Protein AF-A0A1Q6QXZ2-F1 (afdb_monomer)

Secondary structure (DSSP, 8-state):
--HHHHHHHHHHHHHHHHHHHHHHSEEEE-HHHHSTTS---TGGGGG--SS---SEEEEETT---S--GGG-GGGGGGEEEEEEE--TT-----HHHHHHHHHTTPPPPHHHHHHHHHHHHHSEEEEESSSEEEEEEEES--HHHHHHHHHHHHHHHHHHHHHHHHTT--TTS----TT---GGGS-GGG-EEEEEEEEE--SS--HHHHHHHHHHHHT-----

pLDDT: mean 77.63, std 18.52, range [24.78, 97.12]

Foldseek 3Di:
DVPVLVVVVVCCCVVVQVVCCVPPVKHKDQVCVVVVPLFPDQLCLLQCFQAHRARIWIFHNPQDSPGCHLNPNVRLLRTLATEHEDALPDDDDDLVVLLVCLVVVHQDDNVNSRVNRRCLRSQWYFYYHSFWTKIKHFPPDDPVLNVVSSVSSSVLVVVVVVVCVVVVNPSSDDDPCSVPPCSNVHDCVNTDMDMDTQDGADPPGDPVNVVSSVVSVVPDDSHD

Sequence (224 aa):
IISNLLCVLEVFFIKGGLLFNEIYGLLIVSPIQDVNRRRKSERGQVFYGLSGIPDFVILDLDFDNNDNKDMKINNIDKIYGCIEIKEVNYTLLNVKDIIEKVKLGIELRDEEGQLLGEVLWYRKVLYTNGIRWMYYEWENIDKNDWDYIKKLVKTRINMEKEYRTKENIDSRKSVNLSNFNYYNKIKFENININEVELISLSNDIKDDQWNDFINKVHNIKWDK

Radius of gyration: 17.79 Å; Cα contacts (8 Å, |Δi|>4): 306; chains: 1; bounding box: 46×40×53 Å

Structure (mmCIF, N/CA/C/O backbone):
data_AF-A0A1Q6QXZ2-F1
#
_entry.id   AF-A0A1Q6QXZ2-F1
#
loop_
_atom_sit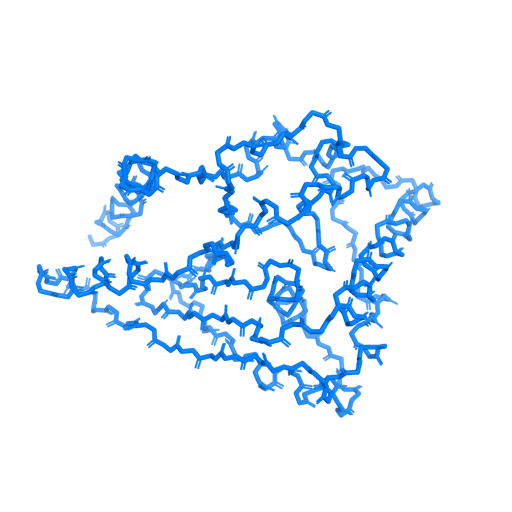e.group_PDB
_atom_site.id
_atom_site.type_symbol
_atom_site.la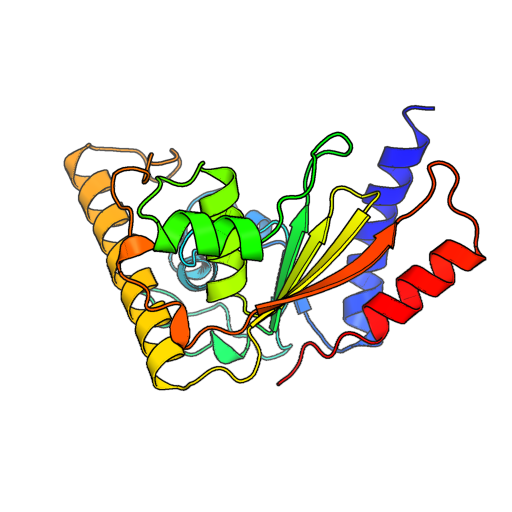bel_atom_id
_atom_site.label_alt_id
_atom_site.label_comp_id
_atom_site.label_asym_id
_atom_site.label_entity_id
_atom_site.label_seq_id
_atom_site.pdbx_PDB_ins_code
_atom_site.Cartn_x
_atom_site.Cartn_y
_atom_site.Cartn_z
_atom_site.occupancy
_atom_site.B_iso_or_equiv
_atom_site.auth_seq_id
_atom_site.auth_comp_id
_atom_site.auth_asym_id
_atom_site.auth_atom_id
_atom_site.pdbx_PDB_model_num
ATOM 1 N N . ILE A 1 1 ? 30.095 9.649 -11.440 1.00 33.84 1 ILE A N 1
ATOM 2 C CA . ILE A 1 1 ? 29.372 8.356 -11.322 1.00 33.84 1 ILE A CA 1
ATOM 3 C C . ILE A 1 1 ? 28.286 8.390 -10.230 1.00 33.84 1 ILE A C 1
ATOM 5 O O . ILE A 1 1 ? 27.219 7.866 -10.480 1.00 33.84 1 ILE A O 1
ATOM 9 N N . ILE A 1 2 ? 28.440 9.122 -9.113 1.00 25.56 2 ILE A N 1
ATOM 10 C CA . ILE A 1 2 ? 27.331 9.385 -8.151 1.00 25.56 2 ILE A CA 1
ATOM 11 C C . ILE A 1 2 ? 26.416 10.567 -8.579 1.00 25.56 2 ILE A C 1
ATOM 13 O O . ILE A 1 2 ? 25.282 10.687 -8.136 1.00 25.56 2 ILE A O 1
ATOM 17 N N . SER A 1 3 ? 26.867 11.404 -9.520 1.00 24.78 3 SER A N 1
ATOM 18 C CA . SER A 1 3 ? 26.160 12.621 -9.966 1.00 24.78 3 SER A CA 1
ATOM 19 C C . SER A 1 3 ? 25.054 12.411 -11.016 1.00 24.78 3 SER A C 1
ATOM 21 O O . SER A 1 3 ? 24.242 13.312 -11.195 1.00 24.78 3 SER A O 1
ATOM 23 N N . ASN A 1 4 ? 24.997 11.268 -11.713 1.00 27.67 4 ASN A N 1
ATOM 24 C CA . ASN A 1 4 ? 24.008 11.065 -12.787 1.00 27.67 4 ASN A CA 1
ATOM 25 C C . ASN A 1 4 ? 22.723 10.380 -12.293 1.00 27.67 4 ASN A C 1
ATOM 27 O O . ASN A 1 4 ? 21.657 10.663 -12.825 1.00 27.67 4 ASN A O 1
ATOM 31 N N . LEU A 1 5 ? 22.786 9.560 -11.236 1.00 27.44 5 LEU A N 1
ATOM 32 C CA . LEU A 1 5 ? 21.602 8.892 -10.675 1.00 27.44 5 LEU A CA 1
ATOM 33 C C . LEU A 1 5 ? 20.710 9.859 -9.870 1.00 27.44 5 LEU A C 1
ATOM 35 O O . LEU A 1 5 ? 19.487 9.769 -9.936 1.00 27.44 5 LEU A O 1
ATOM 39 N N . LEU A 1 6 ? 21.315 10.841 -9.183 1.00 29.06 6 LEU A N 1
ATOM 40 C CA . LEU A 1 6 ? 20.582 11.945 -8.544 1.00 29.06 6 LEU A CA 1
ATOM 41 C C . LEU A 1 6 ? 19.872 12.836 -9.575 1.00 29.06 6 LEU A C 1
ATOM 43 O O . LEU A 1 6 ? 18.744 13.255 -9.344 1.00 29.06 6 LEU A O 1
ATOM 47 N N . CYS A 1 7 ? 20.492 13.052 -10.740 1.00 31.30 7 CYS A N 1
ATOM 48 C CA . CYS A 1 7 ? 19.904 13.835 -11.825 1.00 31.30 7 CYS A CA 1
ATOM 49 C C . CYS A 1 7 ? 18.717 13.102 -12.480 1.00 31.30 7 CYS A C 1
ATOM 51 O O . CYS A 1 7 ? 17.721 13.730 -12.816 1.00 31.30 7 CYS A O 1
ATOM 53 N N . VAL A 1 8 ? 18.762 11.767 -12.595 1.00 36.00 8 VAL A N 1
ATOM 54 C CA . VAL A 1 8 ? 17.635 10.975 -13.123 1.00 36.00 8 VAL A CA 1
ATOM 55 C C . VAL A 1 8 ? 16.431 11.009 -12.175 1.00 36.00 8 VAL A C 1
ATOM 57 O O . VAL A 1 8 ? 15.313 11.150 -12.656 1.00 36.00 8 VAL A O 1
ATOM 60 N N . LEU A 1 9 ? 16.629 10.983 -10.851 1.00 39.59 9 LEU A N 1
ATOM 61 C CA . LEU A 1 9 ? 15.535 11.091 -9.872 1.00 39.59 9 LEU A CA 1
ATOM 62 C C . LEU A 1 9 ? 14.983 12.523 -9.737 1.00 39.59 9 LEU A C 1
ATOM 64 O O . LEU A 1 9 ? 13.767 12.694 -9.724 1.00 39.59 9 LEU A O 1
ATOM 68 N N . GLU A 1 10 ? 15.822 13.565 -9.723 1.00 37.81 10 GLU A N 1
ATOM 69 C CA . GLU A 1 10 ? 15.343 14.961 -9.742 1.00 37.81 10 GLU A CA 1
ATOM 70 C C . GLU A 1 10 ? 14.607 15.300 -11.048 1.00 37.81 10 GLU A C 1
ATOM 72 O O . GLU A 1 10 ? 13.583 15.986 -11.023 1.00 37.81 10 GLU A O 1
ATOM 77 N N . VAL A 1 11 ? 15.055 14.765 -12.190 1.00 40.84 11 VAL A N 1
ATOM 78 C CA . VAL A 1 11 ? 14.359 14.916 -13.476 1.00 40.84 11 VAL A CA 1
ATOM 79 C C . VAL A 1 11 ? 13.100 14.051 -13.530 1.00 40.84 11 VAL A C 1
ATOM 81 O O . VAL A 1 11 ? 12.099 14.525 -14.051 1.00 40.84 11 VAL A O 1
ATOM 84 N N . PHE A 1 12 ? 13.070 12.853 -12.939 1.00 45.12 12 PHE A N 1
ATOM 85 C CA . PHE A 1 12 ? 11.832 12.079 -12.783 1.00 45.12 12 PHE A CA 1
ATOM 86 C C . PHE A 1 12 ? 10.810 12.768 -11.885 1.00 45.12 12 PHE A C 1
ATOM 88 O O . PHE A 1 12 ? 9.623 12.585 -12.104 1.00 45.12 12 PHE A O 1
ATOM 95 N N . PHE A 1 13 ? 11.221 13.582 -10.916 1.00 46.41 13 PHE A N 1
ATOM 96 C CA . PHE A 1 13 ? 10.276 14.294 -10.055 1.00 46.41 13 PHE A CA 1
ATOM 97 C C . PHE A 1 13 ? 9.816 15.628 -10.628 1.00 46.41 13 PHE A C 1
ATOM 99 O O . PHE A 1 13 ? 8.626 15.936 -10.562 1.00 46.41 13 PHE A O 1
ATOM 106 N N . ILE A 1 14 ? 10.713 16.382 -11.264 1.00 40.62 14 ILE A N 1
ATOM 107 C CA . ILE A 1 14 ? 10.351 17.634 -11.935 1.00 40.62 14 ILE A CA 1
ATOM 108 C C . ILE A 1 14 ? 9.595 17.337 -13.235 1.00 40.62 14 ILE A C 1
ATOM 110 O O . ILE A 1 14 ? 8.558 17.943 -13.478 1.00 40.62 14 ILE A O 1
ATOM 114 N N . LYS A 1 15 ? 10.044 16.370 -14.050 1.00 35.00 15 LYS A N 1
ATOM 115 C CA . LYS A 1 15 ? 9.318 15.961 -15.260 1.00 35.00 15 LYS A CA 1
ATOM 116 C C . LYS A 1 15 ? 8.239 14.926 -15.007 1.00 35.00 15 LYS A C 1
ATOM 118 O O . LYS A 1 15 ? 7.263 15.003 -15.714 1.00 35.00 15 LYS A O 1
ATOM 123 N N . GLY A 1 16 ? 8.330 14.000 -14.056 1.00 40.22 16 GLY A N 1
ATOM 124 C CA . GLY A 1 16 ? 7.251 13.030 -13.787 1.00 40.22 16 GLY A CA 1
ATOM 125 C C . GLY A 1 16 ? 6.054 13.661 -13.081 1.00 40.22 16 GLY A C 1
ATOM 126 O O . GLY A 1 16 ? 4.924 13.391 -13.466 1.00 40.22 16 GLY A O 1
ATOM 127 N N . GLY A 1 17 ? 6.269 14.596 -12.149 1.00 38.69 17 GLY A N 1
ATOM 128 C CA . GLY A 1 17 ? 5.175 15.410 -11.606 1.00 38.69 17 GLY A CA 1
ATOM 129 C C . GLY A 1 17 ? 4.460 16.246 -12.680 1.00 38.69 17 GLY A C 1
ATOM 130 O O . GLY A 1 17 ? 3.250 16.430 -12.605 1.00 38.69 17 GLY A O 1
ATOM 131 N N . LEU A 1 18 ? 5.179 16.709 -13.711 1.00 36.91 18 LEU A N 1
ATOM 132 C CA . LEU A 1 18 ? 4.603 17.406 -14.872 1.00 36.91 18 LEU A CA 1
ATOM 133 C C . LEU A 1 18 ? 4.000 16.439 -15.917 1.00 36.91 18 LEU A C 1
ATOM 135 O O . LEU A 1 18 ? 2.878 16.660 -16.353 1.00 36.91 18 LEU A O 1
ATOM 139 N N . LEU A 1 19 ? 4.673 15.331 -16.252 1.00 39.28 19 LEU A N 1
ATOM 140 C CA . LEU A 1 19 ? 4.236 14.325 -17.233 1.00 39.28 19 LEU A CA 1
ATOM 141 C C . LEU A 1 19 ? 2.941 13.641 -16.791 1.00 39.28 19 LEU A C 1
ATOM 143 O O . LEU A 1 19 ? 2.057 13.430 -17.610 1.00 39.28 19 LEU A O 1
ATOM 147 N N . PHE A 1 20 ? 2.804 13.278 -15.515 1.00 41.06 20 PHE A N 1
ATOM 148 C CA . PHE A 1 20 ? 1.597 12.586 -15.057 1.00 41.06 20 PHE A CA 1
ATOM 149 C C . PHE A 1 20 ? 0.377 13.510 -14.980 1.00 41.06 20 PHE A C 1
ATOM 151 O O . PHE A 1 20 ? -0.714 13.095 -15.374 1.00 41.06 20 PHE A O 1
ATOM 158 N N . ASN A 1 21 ? 0.565 14.765 -14.549 1.00 42.22 21 ASN A N 1
ATOM 159 C CA . ASN A 1 21 ? -0.497 15.775 -14.562 1.00 42.22 21 ASN A CA 1
ATOM 160 C C . ASN A 1 21 ? -0.952 16.095 -16.000 1.00 42.22 21 ASN A C 1
ATOM 162 O O . ASN A 1 21 ? -2.148 16.250 -16.238 1.00 42.22 21 ASN A O 1
ATOM 166 N N . GLU A 1 22 ? -0.024 16.169 -16.963 1.00 39.19 22 GLU A N 1
ATOM 167 C CA . GLU A 1 22 ? -0.333 16.502 -18.363 1.00 39.19 22 GLU A CA 1
ATOM 168 C C . GLU A 1 22 ? -0.927 15.336 -19.169 1.00 39.19 22 GLU A C 1
ATOM 170 O O . GLU A 1 22 ? -1.688 15.584 -20.103 1.00 39.19 22 GLU A O 1
ATOM 175 N N . ILE A 1 23 ? -0.613 14.078 -18.832 1.00 41.22 23 ILE A N 1
ATOM 176 C CA . ILE A 1 23 ? -0.986 12.929 -19.679 1.00 41.22 23 ILE A CA 1
ATOM 177 C C . ILE A 1 23 ? -2.233 12.182 -19.178 1.00 41.22 23 ILE A C 1
ATOM 179 O O . ILE A 1 23 ? -2.946 11.596 -19.991 1.00 41.22 23 ILE A O 1
ATOM 183 N N . TYR A 1 24 ? -2.552 12.233 -17.881 1.00 46.06 24 TYR A N 1
ATOM 184 C CA . TYR A 1 24 ? -3.651 11.426 -17.327 1.00 46.06 24 TYR A CA 1
ATOM 185 C C . TYR A 1 24 ? -4.807 12.206 -16.722 1.00 46.06 24 TYR A C 1
ATOM 187 O O . TYR A 1 24 ? -5.819 11.594 -16.391 1.00 46.06 24 TYR A O 1
ATOM 195 N N . GLY A 1 25 ? -4.679 13.524 -16.543 1.00 52.38 25 GLY A N 1
ATOM 196 C CA . GLY A 1 25 ? -5.633 14.242 -15.703 1.00 52.38 25 GLY A CA 1
ATOM 197 C C . GLY A 1 25 ? -5.727 13.581 -14.323 1.00 52.38 25 GLY A C 1
ATOM 198 O O . GLY A 1 25 ? -6.816 13.311 -13.839 1.00 52.38 25 GLY A O 1
ATOM 199 N N . LEU A 1 26 ? -4.577 13.240 -13.737 1.00 53.94 26 LEU A N 1
ATOM 200 C CA . LEU A 1 26 ? -4.442 12.688 -12.392 1.00 53.94 26 LEU A CA 1
ATOM 201 C C . LEU A 1 26 ? -3.537 13.610 -11.597 1.00 53.94 26 LEU A C 1
ATOM 203 O O . LEU A 1 26 ? -2.516 14.058 -12.115 1.00 53.94 26 LEU A O 1
ATOM 207 N N . LEU A 1 27 ? -3.882 13.849 -10.335 1.00 60.53 27 LEU A N 1
ATOM 208 C CA . LEU A 1 27 ? -3.072 14.671 -9.451 1.00 60.53 27 LEU A CA 1
ATOM 209 C C . LEU A 1 27 ? -2.127 13.774 -8.645 1.00 60.53 27 LEU A C 1
ATOM 211 O O . LEU A 1 27 ? -2.562 13.013 -7.781 1.00 60.53 27 LEU A O 1
ATOM 215 N N . ILE A 1 28 ? -0.821 13.877 -8.901 1.00 61.41 28 ILE A N 1
ATOM 216 C CA . ILE A 1 28 ? 0.201 13.225 -8.070 1.00 61.41 28 ILE A CA 1
ATOM 217 C C . ILE A 1 28 ? 0.714 14.221 -7.042 1.00 61.41 28 ILE A C 1
ATOM 219 O O . ILE A 1 28 ? 1.269 15.266 -7.386 1.00 61.41 28 ILE A O 1
ATOM 223 N N . VAL A 1 29 ? 0.557 13.879 -5.766 1.00 60.44 29 VAL A N 1
ATOM 224 C CA . VAL A 1 29 ? 0.960 14.738 -4.650 1.00 60.44 29 VAL A CA 1
ATOM 225 C C . VAL A 1 29 ? 1.939 13.981 -3.776 1.00 60.44 29 VAL A C 1
ATOM 227 O O . VAL A 1 29 ? 1.699 12.824 -3.435 1.00 60.44 29 VAL A O 1
ATOM 230 N N . SER A 1 30 ? 3.020 14.645 -3.361 1.00 67.69 30 SER A N 1
ATOM 231 C CA . SER A 1 30 ? 3.782 14.181 -2.202 1.00 67.69 30 SER A CA 1
ATOM 232 C C . SER A 1 30 ? 2.998 14.557 -0.946 1.00 67.69 30 SER A C 1
ATOM 234 O O . SER A 1 30 ? 2.948 15.745 -0.594 1.00 67.69 30 SER A O 1
ATOM 236 N N . PRO A 1 31 ? 2.380 13.601 -0.230 1.00 55.94 31 PRO A N 1
ATOM 237 C CA . PRO A 1 31 ? 1.561 13.948 0.920 1.00 55.94 31 PRO A CA 1
ATOM 238 C C . PRO A 1 31 ? 2.436 14.521 2.035 1.00 55.94 31 PRO A C 1
ATOM 240 O O . PRO A 1 31 ? 1.964 15.318 2.833 1.00 55.94 31 PRO A O 1
ATOM 243 N N . ILE A 1 32 ? 3.733 14.202 2.059 1.00 54.16 32 ILE A N 1
ATOM 244 C CA . ILE A 1 32 ? 4.713 14.775 2.988 1.00 54.16 32 ILE A CA 1
ATOM 245 C C . ILE A 1 32 ? 4.813 16.306 2.838 1.00 54.16 32 ILE A C 1
ATOM 247 O O . ILE A 1 32 ? 5.035 16.992 3.838 1.00 54.16 32 ILE A O 1
ATOM 251 N N . GLN A 1 33 ? 4.622 16.853 1.631 1.00 45.06 33 GLN A N 1
ATOM 252 C CA . GLN A 1 33 ? 4.653 18.300 1.381 1.00 45.06 33 GLN A CA 1
ATOM 253 C C . GLN A 1 33 ? 3.325 18.995 1.730 1.00 45.06 33 GLN A C 1
ATOM 255 O O . GLN A 1 33 ? 3.348 20.099 2.270 1.00 45.06 33 GLN A O 1
ATOM 260 N N . ASP A 1 34 ? 2.174 18.348 1.515 1.00 44.97 34 ASP A N 1
ATOM 261 C CA . ASP A 1 34 ? 0.861 18.872 1.948 1.00 44.97 34 ASP A CA 1
ATOM 262 C C . ASP A 1 34 ? 0.675 18.759 3.482 1.00 44.97 34 ASP A C 1
ATOM 264 O O . ASP A 1 34 ? 0.071 19.591 4.166 1.00 44.97 34 ASP A O 1
ATOM 268 N N . VAL A 1 35 ? 1.356 17.785 4.087 1.00 45.25 35 VAL A N 1
ATOM 269 C CA . VAL A 1 35 ? 1.666 17.701 5.518 1.00 45.25 35 VAL A CA 1
ATOM 270 C C . VAL A 1 35 ? 2.787 18.714 5.814 1.00 45.25 35 VAL A C 1
ATOM 272 O O . VAL A 1 35 ? 3.879 18.365 6.254 1.00 45.25 35 VAL A O 1
ATOM 275 N N . ASN A 1 36 ? 2.485 19.996 5.580 1.00 35.34 36 ASN A N 1
ATOM 276 C CA . ASN A 1 36 ? 3.360 21.162 5.364 1.00 35.34 36 ASN A CA 1
ATOM 277 C C . ASN A 1 36 ? 4.433 21.474 6.439 1.00 35.34 36 ASN A C 1
ATOM 279 O O . ASN A 1 36 ? 5.059 22.529 6.414 1.00 35.34 36 ASN A O 1
ATOM 283 N N . ARG A 1 37 ? 4.656 20.595 7.427 1.00 39.09 37 ARG A N 1
ATOM 284 C CA . ARG A 1 37 ? 5.713 20.656 8.457 1.00 39.09 37 ARG A CA 1
ATOM 285 C C . ARG A 1 37 ? 6.174 19.277 8.978 1.00 39.09 37 ARG A C 1
ATOM 287 O O . ARG A 1 37 ? 6.642 19.212 10.116 1.00 39.09 37 ARG A O 1
ATOM 294 N N . ARG A 1 38 ? 5.981 18.170 8.239 1.00 45.88 38 ARG A N 1
ATOM 295 C CA . ARG A 1 38 ? 6.088 16.783 8.775 1.00 45.88 38 ARG A CA 1
ATOM 296 C C . ARG A 1 38 ? 5.213 16.561 10.024 1.00 45.88 38 ARG A C 1
ATOM 298 O O . ARG A 1 38 ? 5.548 15.790 10.919 1.00 45.88 38 ARG A O 1
ATOM 305 N N . ARG A 1 39 ? 4.108 17.306 10.135 1.00 53.88 39 ARG A N 1
ATOM 306 C CA . ARG A 1 39 ? 3.154 17.228 11.248 1.00 53.88 39 ARG A CA 1
ATOM 307 C C . ARG A 1 39 ? 1.909 16.520 10.767 1.00 53.88 39 ARG A C 1
ATOM 309 O O . ARG A 1 39 ? 1.210 17.098 9.944 1.00 53.88 39 ARG A O 1
ATOM 316 N N . LYS A 1 40 ? 1.599 15.349 11.328 1.00 65.69 40 LYS A N 1
ATOM 317 C CA . LYS A 1 40 ? 0.288 14.711 11.165 1.00 65.69 40 LYS A CA 1
ATOM 318 C C . LYS A 1 40 ? -0.819 15.760 11.369 1.00 65.69 40 LYS A C 1
ATOM 320 O O . LYS A 1 40 ? -0.996 16.269 12.473 1.00 65.69 40 LYS A O 1
ATOM 325 N N . SER A 1 41 ? -1.483 16.147 10.280 1.00 70.25 41 SER A N 1
ATOM 326 C CA . SER A 1 41 ? -2.553 17.144 10.253 1.00 70.25 41 SER A CA 1
ATOM 327 C C . SER A 1 41 ? -3.915 16.473 10.116 1.00 70.25 41 SER A C 1
ATOM 329 O O . SER A 1 41 ? -4.028 15.372 9.577 1.00 70.25 41 SER A O 1
ATOM 331 N N . GLU A 1 42 ? -4.969 17.155 10.558 1.00 76.12 42 GLU A N 1
ATOM 332 C CA . GLU A 1 42 ? -6.348 16.691 10.373 1.00 76.12 42 GLU A CA 1
ATOM 333 C C . GLU A 1 42 ? -6.678 16.441 8.893 1.00 76.12 42 GLU A C 1
ATOM 335 O O . GLU A 1 42 ? -7.309 15.439 8.578 1.00 76.12 42 GLU A O 1
ATOM 340 N N . ARG A 1 43 ? -6.145 17.273 7.987 1.00 76.06 43 ARG A N 1
ATOM 341 C CA . ARG A 1 43 ? -6.258 17.101 6.529 1.00 76.06 43 ARG A CA 1
ATOM 342 C C . ARG A 1 43 ? -5.539 15.858 5.999 1.00 76.06 43 ARG A C 1
ATOM 344 O O . ARG A 1 43 ? -6.040 15.199 5.103 1.00 76.06 43 ARG A O 1
ATOM 351 N N . GLY A 1 44 ? -4.400 15.486 6.579 1.00 78.81 44 GLY A N 1
ATOM 352 C CA . GLY A 1 44 ? -3.623 14.334 6.119 1.00 78.81 44 GLY A CA 1
ATOM 353 C C . GLY A 1 44 ? -4.143 12.970 6.584 1.00 78.81 44 GLY A C 1
ATOM 354 O O . GLY A 1 44 ? -3.595 11.960 6.158 1.00 78.81 44 GLY A O 1
ATOM 355 N N . GLN A 1 45 ? -5.158 12.904 7.461 1.00 82.12 45 GLN A N 1
ATOM 356 C CA . GLN A 1 45 ? -5.584 11.644 8.101 1.00 82.12 45 GLN A CA 1
ATOM 357 C C . GLN A 1 45 ? -6.002 10.555 7.105 1.00 82.12 45 GLN A C 1
ATOM 359 O O . GLN A 1 45 ? -5.794 9.374 7.378 1.00 82.12 45 GLN A O 1
ATOM 364 N N . VAL A 1 46 ? -6.536 10.939 5.944 1.00 86.31 46 VAL A N 1
ATOM 365 C CA . VAL A 1 46 ? -6.910 10.012 4.865 1.00 86.31 46 VAL A CA 1
ATOM 366 C C . VAL A 1 46 ? -5.705 9.273 4.263 1.00 86.31 46 VAL A C 1
ATOM 36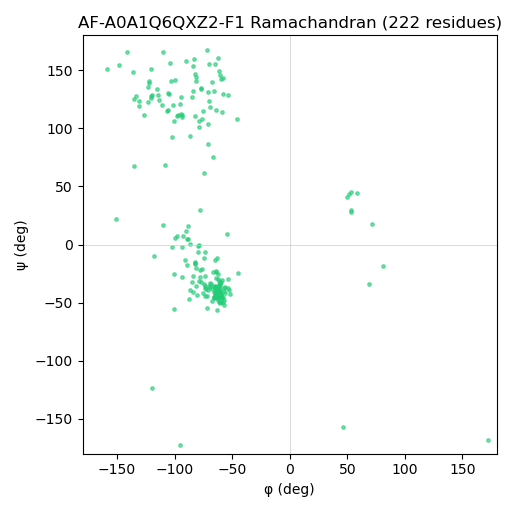8 O O . VAL A 1 46 ? -5.861 8.165 3.764 1.00 86.31 46 VAL A O 1
ATOM 371 N N . PHE A 1 47 ? -4.491 9.820 4.380 1.00 86.88 47 PHE A N 1
ATOM 372 C CA . PHE A 1 47 ? -3.257 9.217 3.859 1.00 86.88 47 PHE A CA 1
ATOM 373 C C . 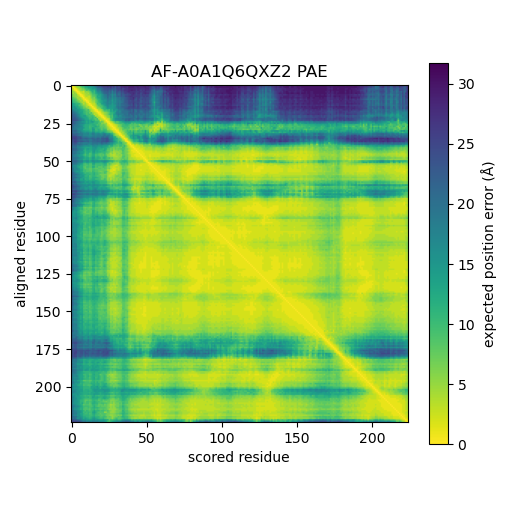PHE A 1 47 ? -2.514 8.354 4.882 1.00 86.88 47 PHE A C 1
ATOM 375 O O . PHE A 1 47 ? -1.466 7.791 4.582 1.00 86.88 47 PHE A O 1
ATOM 382 N N . TYR A 1 48 ? -2.997 8.261 6.122 1.00 84.88 48 TYR A N 1
ATOM 383 C CA . TYR A 1 48 ? -2.244 7.549 7.155 1.00 84.88 48 TYR A CA 1
ATOM 384 C C . TYR A 1 48 ? -2.359 6.030 7.049 1.00 84.88 48 TYR A C 1
ATOM 386 O O . TYR A 1 48 ? -1.544 5.345 7.654 1.00 84.88 48 TYR A O 1
ATOM 394 N N . GLY A 1 49 ? -3.403 5.519 6.388 1.00 87.12 49 GLY A N 1
ATOM 395 C CA . GLY A 1 49 ? -3.631 4.093 6.167 1.00 87.12 49 GLY A CA 1
ATOM 396 C C . GLY A 1 49 ? -3.448 3.187 7.388 1.00 87.12 49 GLY A C 1
ATOM 397 O O . GLY A 1 49 ? -3.567 3.604 8.553 1.00 87.12 49 GLY A O 1
ATOM 398 N N . LEU A 1 50 ? -3.174 1.911 7.107 1.00 86.88 50 LEU A N 1
ATOM 399 C CA . LEU A 1 50 ? -2.787 0.941 8.131 1.00 86.88 50 LEU A CA 1
ATOM 400 C C . LEU A 1 50 ? -1.338 1.133 8.577 1.00 86.88 50 LEU A C 1
ATOM 402 O O . LEU A 1 50 ? -1.021 0.755 9.692 1.00 86.88 50 LEU A O 1
ATOM 406 N N . SER A 1 51 ? -0.494 1.777 7.780 1.00 78.62 51 SER A N 1
ATOM 407 C CA . SER A 1 51 ? 0.920 1.965 8.081 1.00 78.62 51 SER A CA 1
ATOM 408 C C . SER A 1 51 ? 1.305 3.452 8.167 1.00 78.62 51 SER A C 1
ATOM 410 O O . SER A 1 51 ? 0.789 4.194 9.015 1.00 78.62 51 SER A O 1
ATOM 412 N N . GLY A 1 52 ? 2.281 3.858 7.356 1.00 73.94 52 GLY A N 1
ATOM 413 C CA . GLY A 1 52 ? 2.782 5.215 7.214 1.00 73.94 52 GLY A CA 1
ATOM 414 C C . GLY A 1 52 ? 2.122 5.953 6.053 1.00 73.94 52 GLY A C 1
ATOM 415 O O . GLY A 1 52 ? 1.156 5.492 5.452 1.00 73.94 52 GLY A O 1
ATOM 416 N N . ILE A 1 53 ? 2.650 7.140 5.774 1.00 82.12 53 ILE A N 1
ATOM 417 C CA . ILE A 1 53 ? 2.290 7.930 4.598 1.00 82.12 53 ILE A CA 1
ATOM 418 C C . ILE A 1 53 ? 3.322 7.580 3.517 1.00 82.12 53 ILE A C 1
ATOM 420 O O . ILE A 1 53 ? 4.507 7.709 3.831 1.00 82.12 53 ILE A O 1
ATOM 424 N N . PRO A 1 54 ? 2.907 7.170 2.306 1.00 86.38 54 PRO A N 1
ATOM 425 C CA . PRO A 1 54 ? 3.834 6.832 1.231 1.00 86.38 54 PRO A CA 1
ATOM 426 C C . PRO A 1 54 ? 4.505 8.092 0.673 1.00 86.38 54 PRO A C 1
ATOM 428 O O . PRO A 1 54 ? 4.046 9.217 0.922 1.00 86.38 54 PRO A O 1
ATOM 431 N N . ASP A 1 55 ? 5.553 7.916 -0.130 1.00 83.25 55 ASP A N 1
ATOM 432 C CA . ASP A 1 55 ? 6.259 9.040 -0.759 1.00 83.25 55 ASP A CA 1
ATOM 433 C C . ASP A 1 55 ? 5.344 9.890 -1.659 1.00 83.25 55 ASP A C 1
ATOM 435 O O . ASP A 1 55 ? 5.356 11.129 -1.577 1.00 83.25 55 ASP A O 1
ATOM 439 N N . PHE A 1 56 ? 4.518 9.226 -2.480 1.00 84.81 56 PHE A N 1
ATOM 440 C CA . PHE A 1 56 ? 3.542 9.861 -3.373 1.00 84.81 56 PHE A CA 1
ATOM 441 C C . PHE A 1 56 ? 2.196 9.156 -3.347 1.00 84.81 56 PHE A C 1
ATOM 443 O O . PHE A 1 56 ? 2.113 7.937 -3.221 1.00 84.81 56 PHE A O 1
ATOM 450 N N . VAL A 1 57 ? 1.132 9.930 -3.543 1.00 85.56 57 VAL A N 1
ATOM 451 C CA . VAL A 1 57 ? -0.232 9.425 -3.711 1.00 85.56 57 VAL A CA 1
ATOM 452 C C . VAL A 1 57 ? -0.780 9.906 -5.049 1.00 85.56 57 VAL A C 1
ATOM 454 O O . VAL A 1 57 ? -0.540 11.045 -5.453 1.00 85.56 57 VAL A O 1
ATOM 457 N N . ILE A 1 58 ? -1.508 9.021 -5.725 1.00 85.62 58 ILE A N 1
ATOM 458 C CA . ILE A 1 58 ? -2.164 9.274 -7.006 1.00 85.62 58 ILE A CA 1
ATOM 459 C C . ILE A 1 58 ? -3.640 9.518 -6.723 1.00 85.62 58 ILE A C 1
ATOM 461 O O . ILE A 1 58 ? -4.324 8.666 -6.148 1.00 85.62 58 ILE A O 1
ATOM 465 N N . LEU A 1 59 ? -4.112 10.700 -7.096 1.00 83.69 59 LEU A N 1
ATOM 466 C CA . LEU A 1 59 ? -5.436 11.203 -6.770 1.00 83.69 59 LEU A CA 1
ATOM 467 C C . LEU A 1 59 ? -6.233 11.492 -8.034 1.00 83.69 59 LEU A C 1
ATOM 469 O O . LEU A 1 59 ? -5.689 11.891 -9.066 1.00 83.69 59 LEU A O 1
ATOM 473 N N . ASP A 1 60 ? -7.542 11.361 -7.897 1.00 83.25 60 ASP A N 1
ATOM 474 C CA . ASP A 1 60 ? -8.490 11.996 -8.796 1.00 83.25 60 ASP A CA 1
ATOM 475 C C . ASP A 1 60 ? -8.337 13.529 -8.760 1.00 83.25 60 ASP A C 1
ATOM 477 O O . ASP A 1 60 ? -8.041 14.102 -7.707 1.00 83.25 60 ASP A O 1
ATOM 481 N N . LEU A 1 61 ? -8.551 14.207 -9.891 1.00 79.56 61 LEU A N 1
ATOM 482 C CA . LEU A 1 61 ? -8.455 15.674 -9.969 1.00 79.56 61 LEU A CA 1
ATOM 483 C C . LEU A 1 61 ? -9.454 16.386 -9.061 1.00 79.56 61 LEU A C 1
ATOM 485 O O . LEU A 1 61 ? -9.148 17.458 -8.541 1.00 79.56 61 LEU A O 1
ATOM 489 N N . ASP A 1 62 ? -10.618 15.781 -8.831 1.00 81.88 62 ASP A N 1
ATOM 490 C CA . ASP A 1 62 ? -11.653 16.324 -7.961 1.00 81.88 62 ASP A CA 1
ATOM 491 C C . ASP A 1 62 ? -11.453 15.889 -6.499 1.00 81.88 62 ASP A C 1
ATOM 493 O O . ASP A 1 62 ? -12.395 15.937 -5.694 1.00 81.88 62 ASP A O 1
ATOM 497 N N . PHE A 1 63 ? -10.269 15.388 -6.127 1.00 81.81 63 PHE A N 1
ATOM 498 C CA . PHE A 1 63 ? -9.959 15.054 -4.743 1.00 81.81 63 PHE A CA 1
ATOM 499 C C . PHE A 1 63 ? -9.980 16.311 -3.863 1.00 81.81 63 PHE A C 1
ATOM 501 O O . PHE A 1 63 ? -9.145 17.206 -3.984 1.00 81.81 63 PHE A O 1
ATOM 508 N N . ASP A 1 64 ? -10.918 16.352 -2.917 1.00 81.06 64 ASP A N 1
ATOM 509 C CA . ASP A 1 64 ? -11.025 17.444 -1.954 1.00 81.06 64 ASP A CA 1
ATOM 510 C C . ASP A 1 64 ? -10.266 17.109 -0.659 1.00 81.06 64 ASP A C 1
ATOM 512 O O . ASP A 1 64 ? -10.668 16.237 0.117 1.00 81.06 64 ASP A O 1
ATOM 516 N N . ASN A 1 65 ? -9.169 17.825 -0.400 1.00 76.88 65 ASN A N 1
ATOM 517 C CA . ASN A 1 65 ? -8.358 17.652 0.809 1.00 76.88 65 ASN A CA 1
ATOM 518 C C . ASN A 1 65 ? -8.797 18.554 1.987 1.00 76.88 65 ASN A C 1
ATOM 520 O O . ASN A 1 65 ? -8.065 18.713 2.970 1.00 76.88 65 ASN A O 1
ATOM 524 N N . ASN A 1 66 ? -9.962 19.208 1.908 1.00 76.56 66 ASN A N 1
ATOM 525 C CA . ASN A 1 66 ? -10.353 20.200 2.909 1.00 76.56 66 ASN A CA 1
ATOM 526 C C . ASN A 1 66 ? -10.893 19.610 4.222 1.00 76.56 66 ASN A C 1
ATOM 528 O O . ASN A 1 66 ? -10.664 20.228 5.264 1.00 76.56 66 ASN A O 1
ATOM 532 N N . ASP A 1 67 ? -11.549 18.442 4.206 1.00 72.94 67 ASP A N 1
ATOM 533 C CA . ASP A 1 67 ? -12.263 17.876 5.370 1.00 72.94 67 ASP A CA 1
ATOM 534 C C . ASP A 1 67 ? -11.995 16.373 5.586 1.00 72.94 67 ASP A C 1
ATOM 536 O O . ASP A 1 67 ? -12.886 15.537 5.474 1.00 72.94 67 ASP A O 1
ATOM 540 N N . ASN A 1 68 ? -10.756 16.028 5.947 1.00 79.12 68 ASN A N 1
ATOM 541 C CA . ASN A 1 68 ? -10.380 14.661 6.359 1.00 79.12 68 ASN A CA 1
ATOM 542 C C . ASN A 1 68 ? -10.300 14.487 7.883 1.00 79.12 68 ASN A C 1
ATOM 544 O O . ASN A 1 68 ? -9.890 13.433 8.385 1.00 79.12 68 ASN A O 1
ATOM 548 N N . LYS A 1 69 ? -10.687 15.527 8.632 1.00 74.69 69 LYS A N 1
ATOM 549 C CA . LYS A 1 69 ? -10.673 15.521 10.093 1.00 74.69 69 LYS A CA 1
ATOM 550 C C . LYS A 1 69 ? -11.534 14.377 10.619 1.00 74.69 69 LYS A C 1
ATOM 552 O O . LYS A 1 69 ? -12.573 14.042 10.054 1.00 74.69 69 LYS A O 1
ATOM 557 N N . ASP A 1 70 ? -11.080 13.774 11.714 1.00 72.31 70 ASP A N 1
ATOM 558 C CA . ASP A 1 70 ? -11.756 12.667 12.395 1.00 72.31 70 ASP A CA 1
ATOM 559 C C . ASP A 1 70 ? -12.093 11.498 11.465 1.00 72.31 70 ASP A C 1
ATOM 561 O O . ASP A 1 70 ? -13.034 10.735 11.695 1.00 72.31 70 ASP A O 1
ATOM 565 N N . MET A 1 71 ? -11.262 11.337 10.432 1.00 68.00 71 MET A N 1
ATOM 566 C CA . MET A 1 71 ? -11.368 10.280 9.441 1.00 68.00 71 MET A CA 1
ATOM 567 C C . MET A 1 71 ? -12.693 10.272 8.695 1.00 68.00 71 MET A C 1
ATOM 569 O O . MET A 1 71 ? -13.283 9.214 8.447 1.00 68.00 71 MET A O 1
ATOM 573 N N . LYS A 1 72 ? -13.140 11.454 8.282 1.00 74.00 72 LYS A N 1
ATOM 574 C CA . LYS A 1 72 ? -14.083 11.587 7.174 1.00 74.00 72 LYS A CA 1
ATOM 575 C C . LYS A 1 72 ? -13.408 11.147 5.874 1.00 74.00 72 LYS A C 1
ATOM 577 O O . LYS A 1 72 ? -13.026 11.940 5.030 1.00 74.00 72 LYS A O 1
ATOM 582 N N . ILE A 1 73 ? -13.257 9.838 5.717 1.00 69.00 73 ILE A N 1
ATOM 583 C CA . ILE A 1 73 ? -12.634 9.176 4.566 1.00 69.00 73 ILE A CA 1
ATOM 584 C C . ILE A 1 73 ? -13.575 9.115 3.354 1.00 69.00 73 ILE A C 1
ATOM 586 O O . ILE A 1 73 ? -13.493 8.194 2.552 1.00 69.00 73 ILE A O 1
ATOM 590 N N . ASN A 1 74 ? -14.483 10.082 3.210 1.00 71.00 74 ASN A N 1
ATOM 591 C CA . ASN A 1 74 ? -15.490 10.095 2.146 1.00 71.00 74 ASN A CA 1
ATOM 592 C C . ASN A 1 74 ? -14.849 10.209 0.752 1.00 71.00 74 ASN A C 1
ATOM 594 O O . ASN A 1 74 ? -15.435 9.768 -0.229 1.00 71.00 74 ASN A O 1
ATOM 598 N N . ASN A 1 75 ? -13.620 10.731 0.688 1.00 77.56 75 ASN A N 1
ATOM 599 C CA . ASN A 1 75 ? -12.844 10.884 -0.540 1.00 77.56 75 ASN A CA 1
ATOM 600 C C . ASN A 1 75 ? -11.824 9.753 -0.750 1.00 77.56 75 ASN A C 1
ATOM 602 O O . ASN A 1 75 ? -11.024 9.828 -1.674 1.00 77.56 75 ASN A O 1
ATOM 606 N N . ILE A 1 76 ? -11.822 8.692 0.070 1.00 84.94 76 ILE A N 1
ATOM 607 C CA . ILE A 1 76 ? -10.837 7.605 -0.079 1.00 84.94 76 ILE A CA 1
ATOM 608 C C . ILE A 1 76 ? -10.954 6.893 -1.428 1.00 84.94 76 ILE A C 1
ATOM 610 O O . ILE A 1 76 ? -9.968 6.395 -1.958 1.00 84.94 76 ILE A O 1
ATOM 614 N N . ASP A 1 77 ? -12.146 6.849 -2.016 1.00 85.19 77 ASP A N 1
ATOM 615 C CA . ASP A 1 77 ? -12.343 6.251 -3.337 1.00 85.19 77 ASP A CA 1
ATOM 616 C C . ASP A 1 77 ? -11.813 7.125 -4.482 1.00 85.19 77 ASP A C 1
ATOM 618 O O . ASP A 1 77 ? -11.636 6.613 -5.579 1.00 85.19 77 ASP A O 1
ATOM 622 N N . LYS A 1 78 ? -11.463 8.387 -4.196 1.00 86.00 78 LYS A N 1
ATOM 623 C CA . LYS A 1 78 ? -10.730 9.298 -5.088 1.00 86.00 78 LYS A CA 1
ATOM 624 C C . LYS A 1 78 ? -9.204 9.192 -4.937 1.00 86.00 78 LYS A C 1
ATOM 626 O O . LYS A 1 78 ? -8.468 9.977 -5.525 1.00 86.00 78 LYS A O 1
ATOM 631 N N . ILE A 1 79 ? -8.722 8.248 -4.127 1.00 88.19 79 ILE A N 1
ATOM 632 C CA . ILE A 1 79 ? -7.308 7.874 -4.058 1.00 88.19 79 ILE A CA 1
ATOM 633 C C . ILE A 1 79 ? -7.103 6.637 -4.924 1.00 88.19 79 ILE A C 1
ATOM 635 O O . ILE A 1 79 ? -7.553 5.550 -4.567 1.00 88.19 79 ILE A O 1
ATOM 639 N N . TYR A 1 80 ? -6.411 6.777 -6.044 1.00 89.06 80 TYR A N 1
ATOM 640 C CA . TYR A 1 80 ? -6.228 5.680 -6.989 1.00 89.06 80 TYR A CA 1
ATOM 641 C C . TYR A 1 80 ? -5.082 4.743 -6.633 1.00 89.06 80 TYR A C 1
ATOM 643 O O . TYR A 1 80 ? -5.131 3.565 -6.974 1.00 89.06 80 TYR A O 1
ATOM 651 N N . GLY A 1 81 ? -4.076 5.238 -5.921 1.00 91.94 81 GLY A N 1
ATOM 652 C CA . GLY A 1 81 ? -2.939 4.428 -5.515 1.00 91.94 81 GLY A CA 1
ATOM 653 C C . GLY A 1 81 ? -1.834 5.254 -4.881 1.00 91.94 81 GLY A C 1
ATOM 654 O O . GLY A 1 81 ? -2.020 6.433 -4.570 1.00 91.94 81 GLY A O 1
ATOM 655 N N . CYS A 1 82 ? -0.672 4.639 -4.702 1.00 91.69 82 CYS A N 1
ATOM 656 C CA . CYS A 1 82 ? 0.523 5.323 -4.227 1.00 91.69 82 CYS A CA 1
ATOM 657 C C . CYS A 1 82 ? 1.794 4.830 -4.921 1.00 91.69 82 CYS A C 1
ATOM 659 O O . CYS A 1 82 ? 1.811 3.786 -5.578 1.00 91.69 82 CYS A O 1
ATOM 661 N N . ILE A 1 83 ? 2.862 5.604 -4.748 1.00 90.88 83 ILE A N 1
ATOM 662 C CA . ILE A 1 83 ? 4.221 5.237 -5.132 1.00 90.88 83 ILE A CA 1
ATOM 663 C C . ILE A 1 83 ? 5.060 5.262 -3.859 1.00 90.88 83 ILE A C 1
ATOM 665 O O . ILE A 1 83 ? 5.068 6.273 -3.155 1.00 90.88 83 ILE A O 1
ATOM 669 N N . GLU A 1 84 ? 5.746 4.159 -3.583 1.00 92.25 84 GLU A N 1
ATOM 670 C CA . GLU A 1 84 ? 6.654 4.015 -2.445 1.00 92.25 84 GLU A CA 1
ATOM 671 C C . GLU A 1 84 ? 8.060 3.696 -2.961 1.00 92.25 84 GLU A C 1
ATOM 673 O O . GLU A 1 84 ? 8.262 2.779 -3.768 1.00 92.25 84 GLU A O 1
ATOM 678 N N . ILE A 1 85 ? 9.035 4.474 -2.500 1.00 88.94 85 ILE A N 1
ATOM 679 C CA . ILE A 1 85 ? 10.399 4.487 -3.012 1.00 88.94 85 ILE A CA 1
ATOM 680 C C . ILE A 1 85 ? 11.357 4.108 -1.894 1.00 88.94 85 ILE A C 1
ATOM 682 O O . ILE A 1 85 ? 11.379 4.666 -0.800 1.00 88.94 85 ILE A O 1
ATOM 686 N N . LYS A 1 86 ? 12.212 3.142 -2.195 1.00 88.88 86 LYS A N 1
ATOM 687 C CA . LYS A 1 86 ? 13.279 2.682 -1.320 1.00 88.88 86 LYS A CA 1
ATOM 688 C C . LYS A 1 86 ? 14.636 3.090 -1.866 1.00 88.88 86 LYS A C 1
ATOM 690 O O . LYS A 1 86 ? 14.798 3.488 -3.019 1.00 88.88 86 LYS A O 1
ATOM 695 N N . GLU A 1 87 ? 15.634 2.983 -1.003 1.00 87.31 87 GLU A N 1
ATOM 696 C CA . GLU A 1 87 ? 17.023 3.214 -1.380 1.00 87.31 87 GLU A CA 1
ATOM 697 C C . GLU A 1 87 ? 17.470 2.220 -2.456 1.00 87.31 87 GLU A C 1
ATOM 699 O O . GLU A 1 87 ? 17.039 1.072 -2.464 1.00 87.31 87 GLU A O 1
ATOM 704 N N . VAL A 1 88 ? 18.397 2.625 -3.325 1.00 80.81 88 VAL A N 1
ATOM 705 C CA . VAL A 1 88 ? 18.837 1.833 -4.490 1.00 80.81 88 VAL A CA 1
ATOM 706 C C . VAL A 1 88 ? 19.295 0.414 -4.138 1.00 80.81 88 VAL A C 1
ATOM 708 O O . VAL A 1 88 ? 19.007 -0.534 -4.864 1.00 80.81 88 VAL A O 1
ATOM 711 N N . ASN A 1 89 ? 19.969 0.247 -2.999 1.00 84.44 89 ASN A N 1
ATOM 712 C CA . ASN A 1 89 ? 20.475 -1.053 -2.548 1.00 84.44 89 ASN A CA 1
ATOM 713 C C . ASN A 1 89 ? 19.443 -1.867 -1.750 1.00 84.44 89 ASN A C 1
ATOM 715 O O . ASN A 1 89 ? 19.747 -2.963 -1.280 1.00 84.44 89 ASN A O 1
ATOM 719 N N . TYR A 1 90 ? 18.233 -1.339 -1.570 1.00 88.81 90 TYR A N 1
ATOM 720 C CA . TYR A 1 90 ? 17.166 -2.018 -0.860 1.00 88.81 90 TYR A CA 1
ATOM 721 C C . TYR A 1 90 ? 16.638 -3.191 -1.689 1.00 88.81 90 TYR A C 1
ATOM 723 O O . TYR A 1 90 ? 16.312 -3.047 -2.871 1.00 88.81 90 TYR A O 1
ATOM 731 N N . THR A 1 91 ? 16.521 -4.360 -1.060 1.00 94.31 91 THR A N 1
ATOM 732 C CA . THR A 1 91 ? 15.888 -5.526 -1.685 1.00 94.31 91 THR A CA 1
ATOM 733 C C . THR A 1 91 ? 14.380 -5.410 -1.527 1.00 94.31 91 THR A C 1
ATOM 735 O O . THR A 1 91 ? 13.869 -5.520 -0.416 1.00 94.31 91 THR A O 1
ATOM 738 N N . LEU A 1 92 ? 13.671 -5.183 -2.636 1.00 94.94 92 LEU A N 1
ATOM 739 C CA . LEU A 1 92 ? 12.213 -5.073 -2.619 1.00 94.94 92 LEU A CA 1
ATOM 740 C C . LEU A 1 92 ? 11.582 -6.347 -2.041 1.00 94.94 92 LEU A C 1
ATOM 742 O O . LEU A 1 92 ? 11.914 -7.461 -2.444 1.00 94.94 92 LEU A O 1
ATOM 746 N N . LEU A 1 93 ? 10.689 -6.142 -1.077 1.00 95.50 93 LEU A N 1
ATOM 747 C CA . LEU A 1 93 ? 9.905 -7.181 -0.422 1.00 95.50 93 LEU A CA 1
ATOM 748 C C . LEU A 1 93 ? 8.855 -7.757 -1.377 1.00 95.50 93 LEU A C 1
ATOM 750 O O . LEU A 1 93 ? 8.412 -7.054 -2.281 1.00 95.50 93 LEU A O 1
ATOM 754 N N . ASN A 1 94 ? 8.428 -8.992 -1.116 1.00 93.81 94 ASN A N 1
ATOM 755 C CA . ASN A 1 94 ? 7.345 -9.685 -1.812 1.00 93.81 94 ASN A CA 1
ATOM 756 C C . ASN A 1 94 ? 6.101 -9.737 -0.909 1.00 93.81 94 ASN A C 1
ATOM 758 O O . ASN A 1 94 ? 6.194 -10.119 0.259 1.00 93.81 94 ASN A O 1
ATOM 762 N N . VAL A 1 95 ? 4.935 -9.348 -1.429 1.00 94.50 95 VAL A N 1
ATOM 763 C CA . VAL A 1 95 ? 3.719 -9.215 -0.607 1.00 94.50 95 VAL A CA 1
ATOM 764 C C . VAL A 1 95 ? 3.097 -10.571 -0.290 1.00 94.50 95 VAL A C 1
ATOM 766 O O . VAL A 1 95 ? 2.554 -10.751 0.801 1.00 94.50 95 VAL A O 1
ATOM 769 N N . LYS A 1 96 ? 3.219 -11.549 -1.191 1.00 93.25 96 LYS A N 1
ATOM 770 C CA . LYS A 1 96 ? 2.718 -12.911 -0.956 1.00 93.25 96 LYS A CA 1
ATOM 771 C C . LYS A 1 96 ? 3.448 -13.569 0.216 1.00 93.25 96 LYS A C 1
ATOM 773 O O . LYS A 1 96 ? 2.789 -14.096 1.108 1.00 93.25 96 LYS A O 1
ATOM 778 N N . ASP A 1 97 ? 4.770 -13.436 0.285 1.00 94.94 97 ASP A N 1
ATOM 779 C CA . ASP A 1 97 ? 5.581 -13.926 1.406 1.00 94.94 97 ASP A CA 1
ATOM 780 C C . ASP A 1 97 ? 5.180 -13.264 2.732 1.00 94.94 97 ASP A C 1
ATOM 782 O O . ASP A 1 97 ? 5.100 -13.925 3.770 1.00 94.94 97 ASP A O 1
ATOM 786 N N . ILE A 1 98 ? 4.893 -11.957 2.708 1.00 95.00 98 ILE A N 1
ATOM 787 C CA . ILE A 1 98 ? 4.420 -11.223 3.889 1.00 95.00 98 ILE A CA 1
ATOM 788 C C . ILE A 1 98 ? 3.059 -11.762 4.349 1.00 95.00 98 ILE A C 1
ATOM 790 O O . ILE A 1 98 ? 2.877 -12.015 5.539 1.00 95.00 98 ILE A O 1
ATOM 794 N N . ILE A 1 99 ? 2.108 -11.972 3.435 1.00 94.00 99 ILE A N 1
ATOM 795 C CA . ILE A 1 99 ? 0.787 -12.526 3.770 1.00 94.00 99 ILE A CA 1
ATOM 796 C C . ILE A 1 99 ? 0.917 -13.921 4.385 1.00 94.00 99 ILE A C 1
ATOM 798 O O . ILE A 1 99 ? 0.265 -14.206 5.390 1.00 94.00 99 ILE A O 1
ATOM 802 N N . GLU A 1 100 ? 1.766 -14.784 3.825 1.00 93.56 100 GLU A N 1
ATOM 803 C CA . GLU A 1 100 ? 1.989 -16.124 4.375 1.00 93.56 100 GLU A CA 1
ATOM 804 C C . GLU A 1 100 ? 2.572 -16.069 5.793 1.00 93.56 100 GLU A C 1
ATOM 806 O O . GLU A 1 100 ? 2.113 -16.797 6.674 1.00 93.56 100 GLU A O 1
ATOM 811 N N . LYS A 1 101 ? 3.493 -15.137 6.076 1.00 93.56 101 LYS A N 1
ATOM 812 C CA . LYS A 1 101 ? 3.961 -14.895 7.453 1.00 93.56 101 LYS A CA 1
ATOM 813 C C . LYS A 1 101 ? 2.814 -14.530 8.394 1.00 93.56 101 LYS A C 1
ATOM 815 O O . LYS A 1 101 ? 2.725 -15.104 9.479 1.00 93.56 101 LYS A O 1
ATOM 820 N N . VAL A 1 102 ? 1.918 -13.632 7.977 1.00 92.00 102 VAL A N 1
ATOM 821 C CA . VAL A 1 102 ? 0.760 -13.240 8.799 1.00 92.00 102 VAL A CA 1
ATOM 822 C C . VAL A 1 102 ? -0.167 -14.427 9.059 1.00 92.00 102 VAL A C 1
ATOM 824 O O . VAL A 1 102 ? -0.579 -14.636 10.199 1.00 92.00 102 VAL A O 1
ATOM 827 N N . LYS A 1 103 ? -0.455 -15.248 8.041 1.00 91.12 103 LYS A N 1
ATOM 828 C CA . LYS A 1 103 ? -1.279 -16.463 8.191 1.00 91.12 103 LYS A CA 1
ATOM 829 C C . LYS A 1 103 ? -0.674 -17.463 9.178 1.00 91.12 103 LYS A C 1
ATOM 831 O O . LYS A 1 103 ? -1.408 -18.130 9.902 1.00 91.12 103 LYS A O 1
ATOM 836 N N . LEU A 1 104 ? 0.655 -17.538 9.241 1.00 91.75 104 LEU A N 1
ATOM 837 C CA . LEU A 1 104 ? 1.392 -18.358 10.207 1.00 91.75 104 LEU A CA 1
ATOM 838 C C . LEU A 1 104 ? 1.499 -17.716 11.603 1.00 91.75 104 LEU A C 1
ATOM 840 O O . LEU A 1 104 ? 2.081 -18.314 12.506 1.00 91.75 104 LEU A O 1
ATOM 844 N N . GLY A 1 105 ? 0.956 -16.510 11.798 1.00 88.69 105 GLY A N 1
ATOM 845 C CA . GLY A 1 105 ? 1.039 -15.765 13.055 1.00 88.69 105 GLY A CA 1
ATOM 846 C C . GLY A 1 105 ? 2.433 -15.208 13.353 1.00 88.69 105 GLY A C 1
ATOM 847 O O . GLY A 1 105 ? 2.719 -14.869 14.502 1.00 88.69 105 GLY A O 1
ATOM 848 N N . ILE A 1 106 ? 3.302 -15.124 12.343 1.00 90.00 106 ILE A N 1
ATOM 849 C CA . ILE A 1 106 ? 4.653 -14.577 12.469 1.00 90.00 106 ILE A CA 1
ATOM 850 C C . ILE A 1 106 ? 4.563 -13.050 12.518 1.00 90.00 106 ILE A C 1
ATOM 852 O O . ILE A 1 106 ? 3.869 -12.422 11.718 1.00 90.00 106 ILE A O 1
ATOM 856 N N . GLU A 1 107 ? 5.279 -12.447 13.465 1.00 87.56 107 GLU A N 1
ATOM 857 C CA . GLU A 1 107 ? 5.377 -10.995 13.571 1.00 87.56 107 GLU A CA 1
ATOM 858 C C . GLU A 1 107 ? 6.103 -10.409 12.353 1.00 87.56 107 GLU A C 1
ATOM 860 O O . GLU A 1 107 ? 7.156 -10.897 11.936 1.00 87.56 107 GLU A O 1
ATOM 865 N N . LEU A 1 108 ? 5.516 -9.363 11.772 1.00 89.69 108 LEU A N 1
ATOM 866 C CA . LEU A 1 108 ? 6.090 -8.665 10.630 1.00 89.69 108 LEU A CA 1
ATOM 867 C C . LEU A 1 108 ? 7.155 -7.671 11.082 1.00 89.69 108 LEU A C 1
ATOM 869 O O . LEU A 1 108 ? 6.987 -6.983 12.089 1.00 89.69 108 LEU A O 1
ATOM 873 N N . ARG A 1 109 ? 8.211 -7.527 10.280 1.00 90.31 109 ARG A N 1
ATOM 874 C CA . ARG A 1 109 ? 9.120 -6.381 10.393 1.00 90.31 109 ARG A CA 1
ATOM 875 C C . ARG A 1 109 ? 8.375 -5.092 10.045 1.00 90.31 109 ARG A C 1
ATOM 877 O O . ARG A 1 109 ? 7.438 -5.115 9.246 1.00 90.31 109 ARG A O 1
ATOM 884 N N . ASP A 1 110 ? 8.849 -3.958 10.556 1.00 86.44 110 ASP A N 1
ATOM 885 C CA . ASP A 1 110 ? 8.237 -2.643 10.306 1.00 86.44 110 ASP A CA 1
ATOM 886 C C . ASP A 1 110 ? 8.035 -2.357 8.809 1.00 86.44 110 ASP A C 1
ATOM 888 O O . ASP A 1 110 ? 6.973 -1.902 8.399 1.00 86.44 110 ASP A O 1
ATOM 892 N N . GLU A 1 111 ? 9.023 -2.689 7.981 1.00 89.62 111 GLU A N 1
ATOM 893 C CA . GLU A 1 111 ? 8.990 -2.529 6.521 1.00 89.62 111 GLU A CA 1
ATOM 894 C C . GLU A 1 111 ? 7.990 -3.460 5.812 1.00 89.62 111 GLU A C 1
ATOM 896 O O . GLU A 1 111 ? 7.353 -3.065 4.836 1.00 89.62 111 GLU A O 1
ATOM 901 N N . GLU A 1 112 ? 7.795 -4.677 6.328 1.00 93.31 112 GLU A N 1
ATOM 902 C CA . GLU A 1 112 ? 6.804 -5.629 5.812 1.00 93.31 112 GLU A CA 1
ATOM 903 C C . GLU A 1 112 ? 5.391 -5.163 6.156 1.00 93.31 112 GLU A C 1
ATOM 905 O O . GLU A 1 112 ? 4.505 -5.140 5.301 1.00 93.31 112 GLU A O 1
ATOM 910 N N . GLY A 1 113 ? 5.202 -4.725 7.404 1.00 91.56 113 GLY A N 1
ATOM 911 C CA . GLY A 1 113 ? 3.977 -4.075 7.839 1.00 91.56 113 GLY A CA 1
ATOM 912 C C . GLY A 1 113 ? 3.721 -2.777 7.076 1.00 91.56 113 GLY A C 1
ATOM 913 O O . GLY A 1 113 ? 2.569 -2.470 6.785 1.00 91.56 113 GLY A O 1
ATOM 914 N N . GLN A 1 114 ? 4.758 -2.021 6.711 1.00 90.75 114 GLN A N 1
ATOM 915 C CA . GLN A 1 114 ? 4.597 -0.802 5.928 1.00 90.75 114 GLN A CA 1
ATOM 916 C C . GLN A 1 114 ? 4.005 -1.107 4.550 1.00 90.75 114 GLN A C 1
ATOM 918 O O . GLN A 1 114 ? 2.926 -0.593 4.242 1.00 90.75 114 GLN A O 1
ATOM 923 N N . LEU A 1 115 ? 4.668 -1.980 3.784 1.00 94.69 115 LEU A N 1
ATOM 924 C CA . LEU A 1 115 ? 4.253 -2.337 2.429 1.00 94.69 115 LEU A CA 1
ATOM 925 C C . LEU A 1 115 ? 2.864 -2.982 2.416 1.00 94.69 115 LEU A C 1
ATOM 927 O O . LEU A 1 115 ? 2.008 -2.600 1.622 1.00 94.69 115 LEU A O 1
ATOM 931 N N . LEU A 1 116 ? 2.596 -3.925 3.325 1.00 94.94 116 LEU A N 1
ATOM 932 C CA . LEU A 1 116 ? 1.278 -4.558 3.405 1.00 94.94 116 LEU A CA 1
ATOM 933 C C . LEU A 1 116 ? 0.179 -3.535 3.723 1.00 94.94 116 LEU A C 1
ATOM 935 O O . LEU A 1 116 ? -0.901 -3.575 3.136 1.00 94.94 116 LEU A O 1
ATOM 939 N N . GLY A 1 117 ? 0.453 -2.595 4.630 1.00 94.06 117 GLY A N 1
ATOM 940 C CA . GLY A 1 117 ? -0.482 -1.526 4.965 1.00 94.06 117 GLY A CA 1
ATOM 941 C C . GLY A 1 117 ? -0.758 -0.581 3.796 1.00 94.06 117 GLY A C 1
ATOM 942 O O . GLY A 1 117 ? -1.898 -0.145 3.631 1.00 94.06 117 GLY A O 1
ATOM 943 N N . GLU A 1 118 ? 0.252 -0.303 2.970 1.00 94.31 118 GLU A N 1
ATOM 944 C CA . GLU A 1 118 ? 0.112 0.494 1.751 1.00 94.31 118 GLU A CA 1
ATOM 945 C C . GLU A 1 118 ? -0.736 -0.234 0.709 1.00 94.31 118 GLU A C 1
ATOM 947 O O . GLU A 1 118 ? -1.709 0.337 0.221 1.00 94.31 118 GLU A O 1
ATOM 952 N N . VAL A 1 119 ? -0.452 -1.512 0.437 1.00 95.94 119 VAL A N 1
ATOM 953 C CA . VAL A 1 119 ? -1.225 -2.308 -0.530 1.00 95.94 119 VAL A CA 1
ATOM 954 C C . VAL A 1 119 ? -2.690 -2.413 -0.120 1.00 95.94 119 VAL A C 1
ATOM 956 O O . VAL A 1 119 ? -3.577 -2.207 -0.943 1.00 95.94 119 VAL A O 1
ATOM 959 N N . LEU A 1 120 ? -2.970 -2.650 1.162 1.00 95.00 120 LEU A N 1
ATOM 960 C CA . LEU A 1 120 ? -4.344 -2.752 1.651 1.00 95.00 120 LEU A CA 1
ATOM 961 C C . LEU A 1 120 ? -5.093 -1.414 1.639 1.00 95.00 120 LEU A C 1
ATOM 963 O O . LEU A 1 120 ? -6.307 -1.400 1.446 1.00 95.00 120 LEU A O 1
ATOM 967 N N . TRP A 1 121 ? -4.406 -0.291 1.872 1.00 94.31 121 TRP A N 1
ATOM 968 C CA . TRP A 1 121 ? -5.049 1.023 1.955 1.00 94.31 121 TRP A CA 1
ATOM 969 C C . TRP A 1 121 ? -5.188 1.715 0.599 1.00 94.31 121 TRP A C 1
ATOM 971 O O . TRP A 1 121 ? -6.258 2.229 0.269 1.00 94.31 121 TRP A O 1
ATOM 981 N N . TYR A 1 122 ? -4.114 1.720 -0.187 1.00 93.62 122 TYR A N 1
ATOM 982 C CA . TYR A 1 122 ? -4.042 2.395 -1.480 1.00 93.62 122 TYR A CA 1
ATOM 983 C C . TYR A 1 122 ? -4.495 1.509 -2.631 1.00 93.62 122 TYR A C 1
ATOM 985 O O . TYR A 1 122 ? -4.883 2.042 -3.667 1.00 93.62 122 TYR A O 1
ATOM 993 N N . ARG A 1 123 ? -4.547 0.184 -2.429 1.00 94.56 123 ARG A N 1
ATOM 994 C CA . ARG A 1 123 ? -5.063 -0.839 -3.358 1.00 94.56 123 ARG A CA 1
ATOM 995 C C . ARG A 1 123 ? -4.213 -1.038 -4.606 1.00 94.56 123 ARG A C 1
ATOM 997 O O . ARG A 1 123 ? -4.102 -2.171 -5.043 1.00 94.56 123 ARG A O 1
ATOM 1004 N N . LYS A 1 124 ? -3.591 0.017 -5.134 1.00 94.56 124 LYS A N 1
ATOM 1005 C CA . LYS A 1 124 ? -2.602 -0.012 -6.215 1.00 94.56 124 LYS A CA 1
ATOM 1006 C C . LYS A 1 124 ? -1.319 0.655 -5.728 1.00 94.56 124 LYS A C 1
ATOM 1008 O O . LYS A 1 124 ? -1.355 1.811 -5.300 1.00 94.56 124 LYS A O 1
ATOM 1013 N N . VAL A 1 125 ? -0.198 -0.059 -5.772 1.00 95.62 125 VAL A N 1
ATOM 1014 C CA . VAL A 1 125 ? 1.097 0.427 -5.271 1.00 95.62 125 VAL A CA 1
ATOM 1015 C C . VAL A 1 125 ? 2.176 0.195 -6.312 1.00 95.62 125 VAL A C 1
ATOM 1017 O O . VAL A 1 125 ? 2.421 -0.940 -6.717 1.00 95.62 125 VAL A O 1
ATOM 1020 N N . LEU A 1 126 ? 2.849 1.272 -6.708 1.00 94.75 126 LEU A N 1
ATOM 1021 C CA . LEU A 1 126 ? 4.088 1.202 -7.469 1.00 94.75 126 LEU A CA 1
ATOM 1022 C C . LEU A 1 126 ? 5.265 1.260 -6.490 1.00 94.75 126 LEU A C 1
ATOM 1024 O O . LEU A 1 126 ? 5.511 2.288 -5.863 1.00 94.75 126 LEU A O 1
ATOM 1028 N N . TYR A 1 127 ? 5.969 0.144 -6.335 1.00 95.38 127 TYR A N 1
ATOM 1029 C CA . TYR A 1 127 ? 7.020 -0.037 -5.340 1.00 95.38 127 TYR A CA 1
ATOM 1030 C C . TYR A 1 127 ? 8.380 -0.189 -6.007 1.00 95.38 127 TYR A C 1
ATOM 1032 O O . TYR A 1 127 ? 8.565 -1.062 -6.859 1.00 95.38 127 TYR A O 1
ATOM 1040 N N . THR A 1 128 ? 9.344 0.653 -5.646 1.00 93.12 128 THR A N 1
ATOM 1041 C CA . THR A 1 128 ? 10.607 0.710 -6.386 1.00 93.12 128 THR A CA 1
ATOM 1042 C C . THR A 1 128 ? 11.806 1.064 -5.524 1.00 93.12 128 THR A C 1
ATOM 1044 O O . THR A 1 128 ? 11.684 1.735 -4.510 1.00 93.12 128 THR A O 1
ATOM 1047 N N . ASN A 1 129 ? 12.991 0.644 -5.959 1.00 88.88 129 ASN A N 1
ATOM 1048 C CA . ASN A 1 129 ? 14.277 1.158 -5.482 1.00 88.88 129 ASN A CA 1
ATOM 1049 C C . ASN A 1 129 ? 14.994 1.996 -6.563 1.00 88.88 129 ASN A C 1
ATOM 1051 O O . ASN A 1 129 ? 16.207 2.178 -6.528 1.00 88.88 129 ASN A O 1
ATOM 1055 N N . GLY A 1 130 ? 14.269 2.440 -7.591 1.00 83.44 130 GLY A N 1
ATOM 1056 C CA . GLY A 1 130 ? 14.807 3.128 -8.765 1.00 83.44 130 GLY A CA 1
ATOM 1057 C C . GLY A 1 130 ? 15.405 2.203 -9.831 1.00 83.44 130 GLY A C 1
ATOM 1058 O O . GLY A 1 130 ? 15.515 2.619 -10.981 1.00 83.44 130 GLY A O 1
ATOM 1059 N N . ILE A 1 131 ? 15.742 0.952 -9.494 1.00 87.00 131 ILE A N 1
ATOM 1060 C CA . ILE A 1 131 ? 16.236 -0.060 -10.444 1.00 87.00 131 ILE A CA 1
ATOM 1061 C C . ILE A 1 131 ? 15.108 -1.021 -10.820 1.00 87.00 131 ILE A C 1
ATOM 1063 O O . ILE A 1 131 ? 14.787 -1.183 -11.995 1.00 87.00 131 ILE A O 1
ATOM 1067 N N . ARG A 1 132 ? 14.487 -1.653 -9.824 1.00 91.94 132 ARG A N 1
ATOM 1068 C CA . ARG A 1 132 ? 13.351 -2.562 -10.005 1.00 91.94 132 ARG A CA 1
ATOM 1069 C C . ARG A 1 132 ? 12.053 -1.838 -9.698 1.00 91.94 132 ARG A C 1
ATOM 1071 O O . ARG A 1 132 ? 11.991 -1.046 -8.758 1.00 91.94 132 ARG A O 1
ATOM 1078 N N . TRP A 1 133 ? 11.025 -2.126 -10.482 1.00 92.62 133 TRP A N 1
ATOM 1079 C CA . TRP A 1 133 ? 9.699 -1.539 -10.347 1.00 92.62 133 TRP A CA 1
ATOM 1080 C C . TRP A 1 133 ? 8.668 -2.653 -10.248 1.00 92.62 133 TRP A C 1
ATOM 1082 O O . TRP A 1 133 ? 8.424 -3.378 -11.213 1.00 92.62 133 TRP A O 1
ATOM 1092 N N . MET A 1 134 ? 8.080 -2.781 -9.065 1.00 96.25 134 MET A N 1
ATOM 1093 C CA . MET A 1 134 ? 7.025 -3.736 -8.761 1.00 96.25 134 MET A CA 1
ATOM 1094 C C . MET A 1 134 ? 5.686 -3.013 -8.733 1.00 96.25 134 MET A C 1
ATOM 1096 O O . MET A 1 134 ? 5.584 -1.898 -8.222 1.00 96.25 134 MET A O 1
ATOM 1100 N N . TYR A 1 135 ? 4.661 -3.661 -9.257 1.00 95.75 135 TYR A N 1
ATOM 1101 C CA . TYR A 1 135 ? 3.285 -3.218 -9.169 1.00 95.75 135 TYR A CA 1
ATOM 1102 C C . TYR A 1 135 ? 2.483 -4.214 -8.341 1.00 95.75 135 TYR A C 1
ATOM 1104 O O . TYR A 1 135 ? 2.510 -5.418 -8.606 1.00 95.75 135 TYR A O 1
ATOM 1112 N N . TYR A 1 136 ? 1.777 -3.687 -7.347 1.00 97.12 136 TYR A N 1
ATOM 1113 C CA . TYR A 1 136 ? 0.851 -4.436 -6.514 1.00 97.12 136 TYR A CA 1
ATOM 1114 C C . TYR A 1 136 ? -0.559 -3.920 -6.720 1.00 97.12 136 TYR A C 1
ATOM 1116 O O . TYR A 1 136 ? -0.784 -2.711 -6.647 1.00 97.12 136 TYR A O 1
ATOM 1124 N N . GLU A 1 137 ? -1.505 -4.833 -6.893 1.00 96.06 137 GLU A N 1
ATOM 1125 C CA . GLU A 1 137 ? -2.923 -4.510 -6.984 1.00 96.06 137 GLU A CA 1
ATOM 1126 C C . GLU A 1 137 ? -3.752 -5.473 -6.136 1.00 96.06 137 GLU A C 1
ATOM 1128 O O . GLU A 1 137 ? -3.676 -6.687 -6.308 1.00 96.06 137 GLU A O 1
ATOM 1133 N N . TRP A 1 138 ? -4.566 -4.941 -5.225 1.00 95.19 138 TRP A N 1
ATOM 1134 C CA . TRP A 1 138 ? -5.636 -5.708 -4.597 1.00 95.19 138 TRP A CA 1
ATOM 1135 C C . TRP A 1 138 ? -6.816 -5.784 -5.569 1.00 95.19 138 TRP A C 1
ATOM 1137 O O . TRP A 1 138 ? -7.591 -4.840 -5.716 1.00 95.19 138 TRP A O 1
ATOM 1147 N N . GLU A 1 139 ? -6.936 -6.922 -6.245 1.00 92.12 139 GLU A N 1
ATOM 1148 C CA . GLU A 1 139 ? -7.946 -7.162 -7.271 1.00 92.12 139 GLU A CA 1
ATOM 1149 C C . GLU A 1 139 ? -9.284 -7.603 -6.665 1.00 92.12 139 GLU A C 1
ATOM 1151 O O . GLU A 1 139 ? -9.330 -8.236 -5.609 1.00 92.12 139 GLU A O 1
ATOM 1156 N N . ASN A 1 140 ? -10.380 -7.334 -7.387 1.00 89.94 140 ASN A N 1
ATOM 1157 C CA . ASN A 1 140 ? -11.730 -7.818 -7.064 1.00 89.94 140 ASN A CA 1
ATOM 1158 C C . ASN A 1 140 ? -12.158 -7.531 -5.612 1.00 89.94 140 ASN A C 1
ATOM 1160 O O . ASN A 1 140 ? -12.713 -8.393 -4.934 1.00 89.94 140 ASN A O 1
ATOM 1164 N N . ILE A 1 141 ? -11.877 -6.315 -5.136 1.00 91.12 141 ILE A N 1
ATOM 1165 C CA . ILE A 1 141 ? -12.084 -5.911 -3.742 1.00 91.12 141 ILE A CA 1
ATOM 1166 C C . ILE A 1 141 ? -13.557 -6.068 -3.340 1.00 91.12 141 ILE A C 1
ATOM 1168 O O . ILE A 1 141 ? -14.420 -5.321 -3.812 1.00 91.12 141 ILE A O 1
ATOM 1172 N N . ASP A 1 142 ? -13.833 -6.986 -2.409 1.00 91.56 142 ASP A N 1
ATOM 1173 C CA . ASP A 1 142 ? -15.152 -7.102 -1.793 1.00 91.56 142 ASP A CA 1
ATOM 1174 C C . ASP A 1 142 ? -15.450 -5.880 -0.915 1.00 91.56 142 ASP A C 1
ATOM 1176 O O . ASP A 1 142 ? -14.603 -5.375 -0.169 1.00 91.56 142 ASP A O 1
ATOM 1180 N N . LYS A 1 143 ? -16.697 -5.406 -0.973 1.00 91.06 143 LYS A N 1
ATOM 1181 C CA . LYS A 1 143 ? -17.123 -4.225 -0.217 1.00 91.06 143 LYS A CA 1
ATOM 1182 C C . LYS A 1 143 ? -16.959 -4.418 1.294 1.00 91.06 143 LYS A C 1
ATOM 1184 O O . LYS A 1 143 ? -16.575 -3.468 1.975 1.00 91.06 143 LYS A O 1
ATOM 1189 N N . ASN A 1 144 ? -17.233 -5.613 1.821 1.00 92.94 144 ASN A N 1
ATOM 1190 C CA . ASN A 1 144 ? -17.136 -5.875 3.255 1.00 92.94 144 ASN A CA 1
ATOM 1191 C C . ASN A 1 144 ? -15.680 -5.903 3.714 1.00 92.94 144 ASN A C 1
ATOM 1193 O O . ASN A 1 144 ? -15.375 -5.359 4.776 1.00 92.94 144 ASN A O 1
ATOM 1197 N N . ASP A 1 145 ? -14.783 -6.479 2.912 1.00 92.69 145 ASP A N 1
ATOM 1198 C CA . ASP A 1 145 ? -13.351 -6.474 3.211 1.00 92.69 145 ASP A CA 1
ATOM 1199 C C . ASP A 1 145 ? -12.800 -5.043 3.174 1.00 92.69 145 ASP A C 1
ATOM 1201 O O . ASP A 1 145 ? -12.080 -4.625 4.083 1.00 92.69 145 ASP A O 1
ATOM 1205 N N . TRP A 1 146 ? -13.221 -4.230 2.201 1.00 91.94 146 TRP A N 1
ATOM 1206 C CA . TRP A 1 146 ? -12.843 -2.817 2.161 1.00 91.94 146 TRP A CA 1
ATOM 1207 C C . TRP A 1 146 ? -13.376 -2.017 3.357 1.00 91.94 146 TRP A C 1
ATOM 1209 O O . TRP A 1 146 ? -12.644 -1.241 3.982 1.00 91.94 146 TRP A O 1
ATOM 1219 N N . ASP A 1 147 ? -14.645 -2.210 3.720 1.00 92.25 147 ASP A N 1
ATOM 1220 C CA . ASP A 1 147 ? -15.248 -1.597 4.908 1.00 92.25 147 ASP A CA 1
ATOM 1221 C C . ASP A 1 147 ? -14.527 -2.027 6.195 1.00 92.25 147 ASP A C 1
ATOM 1223 O O . ASP A 1 147 ? -14.321 -1.214 7.106 1.00 92.25 147 ASP A O 1
ATOM 1227 N N . TYR A 1 148 ? -14.068 -3.277 6.248 1.00 92.94 148 TYR A N 1
ATOM 1228 C CA . TYR A 1 148 ? -13.271 -3.797 7.347 1.00 92.94 148 TYR A CA 1
ATOM 1229 C C . TYR A 1 148 ? -11.897 -3.120 7.445 1.00 92.94 148 TYR A C 1
ATOM 1231 O O . TYR A 1 148 ? -11.527 -2.664 8.532 1.00 92.94 148 TYR A O 1
ATOM 1239 N N . ILE A 1 149 ? -11.174 -2.961 6.331 1.00 92.69 149 ILE A N 1
ATOM 1240 C CA . ILE A 1 149 ? -9.894 -2.233 6.309 1.00 92.69 149 ILE A CA 1
ATOM 1241 C C . ILE A 1 149 ? -10.082 -0.781 6.765 1.00 92.69 149 ILE A C 1
ATOM 1243 O O . ILE A 1 149 ? -9.357 -0.319 7.648 1.00 92.69 149 ILE A O 1
ATOM 1247 N N . LYS A 1 150 ? -11.110 -0.076 6.272 1.00 91.69 150 LYS A N 1
ATOM 1248 C CA . LYS A 1 150 ? -11.447 1.288 6.729 1.00 91.69 150 LYS A CA 1
ATOM 1249 C C . LYS A 1 150 ? -11.683 1.356 8.239 1.00 91.69 150 LYS A C 1
ATOM 1251 O O . LYS A 1 150 ? -11.201 2.277 8.907 1.00 91.69 150 LYS A O 1
ATOM 1256 N N . LYS A 1 151 ? -12.380 0.367 8.803 1.00 91.44 151 LYS A N 1
ATOM 1257 C CA . LYS A 1 151 ? -12.591 0.261 10.253 1.00 91.44 151 LYS A CA 1
ATOM 1258 C C . LYS A 1 151 ? -11.280 0.021 11.005 1.00 91.44 151 LYS A C 1
ATOM 1260 O O . LYS A 1 151 ? -11.061 0.669 12.028 1.00 91.44 151 LYS A O 1
ATOM 1265 N N . LEU A 1 152 ? -10.408 -0.858 10.510 1.00 90.81 152 LEU A N 1
ATOM 1266 C CA . LEU A 1 152 ? -9.105 -1.119 11.127 1.00 90.81 152 LEU A CA 1
ATOM 1267 C C . LEU A 1 152 ? -8.208 0.120 11.135 1.00 90.81 152 LEU A C 1
ATOM 1269 O O . LEU A 1 152 ? -7.642 0.442 12.180 1.00 90.81 152 LEU A O 1
ATOM 1273 N N . VAL A 1 153 ? -8.139 0.859 10.024 1.00 89.31 153 VAL A N 1
ATOM 1274 C CA . VAL A 1 153 ? -7.413 2.139 9.952 1.00 89.31 153 VAL A CA 1
ATOM 1275 C C . VAL A 1 153 ? -7.950 3.116 10.991 1.00 89.31 153 VAL A C 1
ATOM 1277 O O . VAL A 1 153 ? -7.174 3.775 11.686 1.00 89.31 153 VAL A O 1
ATOM 1280 N N . LYS A 1 154 ? -9.275 3.144 11.185 1.00 88.50 154 LYS A N 1
ATOM 1281 C CA . LYS A 1 154 ? -9.906 3.990 12.204 1.00 88.50 154 LYS A CA 1
ATOM 1282 C C . LYS A 1 154 ? -9.527 3.615 13.618 1.00 88.50 154 LYS A C 1
ATOM 1284 O O . LYS A 1 154 ? -9.168 4.484 14.411 1.00 88.50 154 LYS A O 1
ATOM 1289 N N . THR A 1 155 ? -9.551 2.326 13.919 1.00 88.25 155 THR A N 1
ATOM 1290 C CA . THR A 1 155 ? -9.081 1.819 15.203 1.00 88.25 155 THR A CA 1
ATOM 1291 C C . THR A 1 155 ? -7.613 2.177 15.427 1.00 88.25 155 THR A C 1
ATOM 1293 O O . THR A 1 155 ? -7.301 2.766 16.457 1.00 88.25 155 THR A O 1
ATOM 1296 N N . ARG A 1 156 ? -6.727 1.922 14.458 1.00 86.56 156 ARG A N 1
ATOM 1297 C CA . ARG A 1 156 ? -5.292 2.220 14.571 1.00 86.56 156 ARG A CA 1
ATOM 1298 C C . ARG A 1 156 ? -5.022 3.699 14.854 1.00 86.56 156 ARG A C 1
ATOM 1300 O O . ARG A 1 156 ? -4.275 4.013 15.776 1.00 86.56 156 ARG A O 1
ATOM 1307 N N . ILE A 1 157 ? -5.624 4.607 14.083 1.00 83.69 157 ILE A N 1
ATOM 1308 C CA . ILE A 1 157 ? -5.414 6.055 14.239 1.00 83.69 157 ILE A CA 1
ATOM 1309 C C . ILE A 1 157 ? -5.915 6.537 15.605 1.00 83.69 157 ILE A C 1
ATOM 1311 O O . ILE A 1 157 ? -5.247 7.348 16.245 1.00 83.69 157 ILE A O 1
ATOM 1315 N N . ASN A 1 158 ? -7.056 6.029 16.079 1.00 85.75 158 ASN A N 1
ATOM 1316 C CA . ASN A 1 158 ? -7.568 6.368 17.408 1.00 85.75 158 ASN A CA 1
ATOM 1317 C C . ASN A 1 158 ? -6.655 5.852 18.525 1.00 85.75 158 ASN A C 1
ATOM 1319 O O . ASN A 1 158 ? -6.313 6.619 19.419 1.00 85.75 158 ASN A O 1
ATOM 1323 N N . MET A 1 159 ? -6.187 4.605 18.429 1.00 84.00 159 MET A N 1
ATOM 1324 C CA . MET A 1 159 ? -5.232 4.042 19.389 1.00 84.00 159 MET A CA 1
ATOM 1325 C C . MET A 1 159 ? -3.918 4.833 19.408 1.00 84.00 159 MET A C 1
ATOM 1327 O O . MET A 1 159 ? -3.381 5.111 20.477 1.00 84.00 159 MET A O 1
ATOM 1331 N N . GLU A 1 160 ? -3.416 5.256 18.242 1.00 82.06 160 GLU A N 1
ATOM 1332 C CA . GLU A 1 160 ? -2.231 6.114 18.158 1.00 82.06 160 GLU A CA 1
ATOM 1333 C C . GLU A 1 160 ? -2.470 7.472 18.843 1.00 82.06 160 GLU A C 1
ATOM 1335 O O . GLU A 1 160 ? -1.601 7.945 19.576 1.00 82.06 160 GLU A O 1
ATOM 1340 N N . LYS A 1 161 ? -3.641 8.097 18.640 1.00 82.50 161 LYS A N 1
ATOM 1341 C CA . LYS A 1 161 ? -4.018 9.352 19.317 1.00 82.50 161 LYS A CA 1
ATOM 1342 C C . LYS A 1 161 ? -4.055 9.170 20.837 1.00 82.50 161 LYS A C 1
ATOM 1344 O O . LYS A 1 161 ? -3.412 9.938 21.546 1.00 82.50 161 LYS A O 1
ATOM 1349 N N . GLU A 1 162 ? -4.751 8.144 21.324 1.00 85.12 162 GLU A N 1
ATOM 1350 C CA . GLU A 1 162 ? -4.861 7.828 22.754 1.00 85.12 162 GLU A CA 1
ATOM 1351 C C . GLU A 1 162 ? -3.491 7.569 23.390 1.00 85.12 162 GLU A C 1
ATOM 1353 O O . GLU A 1 162 ? -3.173 8.136 24.438 1.00 85.12 162 GLU A O 1
ATOM 1358 N N . TYR A 1 163 ? -2.650 6.766 22.732 1.00 83.69 163 TYR A N 1
ATOM 1359 C CA . TYR A 1 163 ? -1.300 6.464 23.201 1.00 83.69 163 TYR A CA 1
ATOM 1360 C C . TYR A 1 163 ? -0.438 7.726 23.294 1.00 83.69 163 TYR A C 1
ATOM 1362 O O . TYR A 1 163 ? 0.202 7.963 24.316 1.00 83.69 163 TYR A O 1
ATOM 1370 N N . ARG A 1 164 ? -0.466 8.587 22.269 1.00 82.00 164 ARG A N 1
ATOM 1371 C CA . ARG A 1 164 ? 0.270 9.861 22.286 1.00 82.00 164 ARG A CA 1
ATOM 1372 C C . ARG A 1 164 ? -0.163 10.763 23.431 1.00 82.00 164 ARG A C 1
ATOM 1374 O O . ARG A 1 164 ? 0.696 11.359 24.074 1.00 82.00 164 ARG A O 1
ATOM 1381 N N . THR A 1 165 ? -1.469 10.859 23.682 1.00 85.25 165 THR A N 1
ATOM 1382 C CA . THR A 1 165 ? -2.008 11.641 24.799 1.00 85.25 165 THR A CA 1
ATOM 1383 C C . THR A 1 165 ? -1.531 11.085 26.136 1.0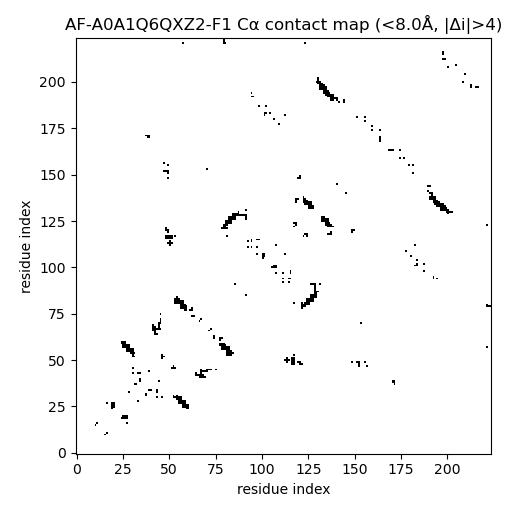0 85.25 165 THR A C 1
ATOM 1385 O O . THR A 1 165 ? -1.050 11.849 26.969 1.00 85.25 165 THR A O 1
ATOM 1388 N N . LYS A 1 166 ? -1.622 9.766 26.329 1.00 86.31 166 LYS A N 1
ATOM 1389 C CA . LYS A 1 166 ? -1.227 9.101 27.575 1.00 86.31 166 LYS A CA 1
ATOM 1390 C C . LYS A 1 166 ? 0.265 9.255 27.875 1.00 86.31 166 LYS A C 1
ATOM 1392 O O . LYS A 1 166 ? 0.632 9.579 28.998 1.00 86.31 166 LYS A O 1
ATOM 1397 N N . GLU A 1 167 ? 1.108 9.053 26.869 1.00 84.50 167 GLU A N 1
ATOM 1398 C CA . GLU A 1 167 ? 2.568 9.075 27.009 1.00 84.50 167 GLU A CA 1
ATOM 1399 C C . GLU A 1 167 ? 3.169 10.483 26.836 1.00 84.50 167 GLU A C 1
ATOM 1401 O O . GLU A 1 167 ? 4.388 10.647 26.812 1.00 84.50 167 GLU A O 1
ATOM 1406 N N . ASN A 1 168 ? 2.325 11.514 26.689 1.00 84.50 168 ASN A N 1
ATOM 1407 C CA . ASN A 1 168 ? 2.727 12.901 26.434 1.00 84.50 168 ASN A CA 1
ATOM 1408 C C . ASN A 1 168 ? 3.735 13.024 25.267 1.00 84.50 168 ASN A C 1
ATOM 1410 O O . ASN A 1 168 ? 4.728 13.757 25.322 1.00 84.50 168 ASN A O 1
ATOM 1414 N N . ILE A 1 169 ? 3.498 12.251 24.203 1.00 79.94 169 ILE A N 1
ATOM 1415 C CA . ILE A 1 169 ? 4.371 12.190 23.030 1.00 79.94 169 ILE A CA 1
ATOM 1416 C C . ILE A 1 169 ? 4.002 13.318 22.076 1.00 79.94 169 ILE A C 1
ATOM 1418 O O . ILE A 1 169 ? 2.867 13.427 21.611 1.00 79.94 169 ILE A O 1
ATOM 1422 N N . ASP A 1 170 ? 5.006 14.109 21.701 1.00 74.88 170 ASP A N 1
ATOM 1423 C CA . ASP A 1 170 ? 4.866 15.109 20.650 1.00 74.88 170 ASP A CA 1
ATOM 1424 C 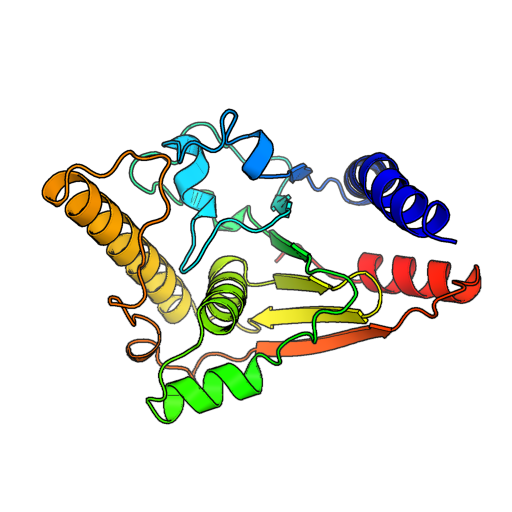C . ASP A 1 170 ? 4.319 14.467 19.366 1.00 74.88 170 ASP A C 1
ATOM 1426 O O . ASP A 1 170 ? 4.873 13.491 18.855 1.00 74.88 170 ASP A O 1
ATOM 1430 N N . SER A 1 171 ? 3.261 15.057 18.811 1.00 67.00 171 SER A N 1
ATOM 1431 C CA . SER A 1 171 ? 2.660 14.698 17.517 1.00 67.00 171 SER A CA 1
ATOM 1432 C C . SER A 1 171 ? 3.661 14.478 16.368 1.00 67.00 171 SER A C 1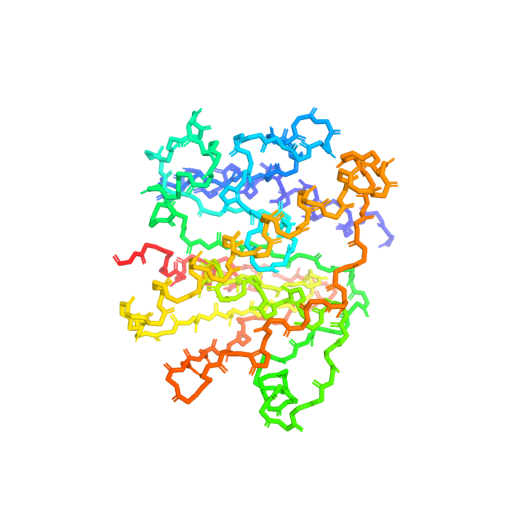
ATOM 1434 O O . SER A 1 171 ? 3.356 13.758 15.420 1.00 67.00 171 SER A O 1
ATOM 1436 N N . ARG A 1 172 ? 4.854 15.083 16.447 1.00 60.81 172 ARG A N 1
ATOM 1437 C CA . ARG A 1 172 ? 5.948 14.983 15.470 1.00 60.81 172 ARG A CA 1
ATOM 1438 C C . ARG A 1 172 ? 6.803 13.728 15.611 1.00 60.81 172 ARG A C 1
ATOM 1440 O O . ARG A 1 172 ? 7.522 13.390 14.678 1.00 60.81 172 ARG A O 1
ATOM 1447 N N . LYS A 1 173 ? 6.794 13.070 16.770 1.00 65.56 173 LYS A N 1
ATOM 1448 C CA . LYS A 1 173 ? 7.597 11.863 16.999 1.00 65.56 173 LYS A CA 1
ATOM 1449 C C . LYS A 1 173 ? 6.884 10.648 16.424 1.00 65.56 173 LYS A C 1
ATOM 1451 O O . LYS A 1 173 ? 5.660 10.541 16.538 1.00 65.56 173 LYS A O 1
ATOM 1456 N N . SER A 1 174 ? 7.635 9.735 15.816 1.00 63.72 174 SER A N 1
ATOM 1457 C CA . SER A 1 174 ? 7.114 8.412 15.482 1.00 63.72 174 SER A CA 1
ATOM 1458 C C . SER A 1 174 ? 6.679 7.707 16.766 1.00 63.72 174 SER A C 1
ATOM 1460 O O . SER A 1 174 ? 7.278 7.874 17.829 1.00 63.72 174 SER A O 1
ATOM 1462 N N . VAL A 1 175 ? 5.583 6.964 16.672 1.00 66.81 175 VAL A N 1
ATOM 1463 C CA . VAL A 1 175 ? 5.151 6.051 17.727 1.00 66.81 175 VAL A CA 1
ATOM 1464 C C . VAL A 1 175 ? 5.485 4.663 17.225 1.00 66.81 175 VAL A C 1
ATOM 1466 O O . VAL A 1 175 ? 5.130 4.337 16.092 1.00 66.81 175 VAL A O 1
ATOM 1469 N N . ASN A 1 176 ? 6.170 3.869 18.045 1.00 61.31 176 ASN A N 1
ATOM 1470 C CA . ASN A 1 176 ? 6.351 2.466 17.723 1.00 61.31 176 ASN A CA 1
ATOM 1471 C C . ASN A 1 176 ? 5.001 1.760 17.904 1.00 61.31 176 ASN A C 1
ATOM 1473 O O . ASN A 1 176 ? 4.526 1.565 19.023 1.00 61.31 176 ASN A O 1
ATOM 1477 N N . LEU A 1 177 ? 4.354 1.468 16.778 1.00 60.72 177 LEU A N 1
ATOM 1478 C CA . LEU A 1 177 ? 3.049 0.822 16.727 1.00 60.72 177 LEU A CA 1
ATOM 1479 C C . LEU A 1 177 ? 3.161 -0.706 16.614 1.00 60.72 177 LEU A C 1
ATOM 1481 O O . LEU A 1 177 ? 2.124 -1.341 16.448 1.00 60.72 177 LEU A O 1
ATOM 1485 N N . SER A 1 178 ? 4.358 -1.299 16.730 1.00 54.06 178 SER A N 1
ATOM 1486 C CA . SER A 1 178 ? 4.563 -2.759 16.668 1.00 54.06 178 SER A CA 1
ATOM 1487 C C . SER A 1 178 ? 3.683 -3.525 17.667 1.00 54.06 178 SER A C 1
ATOM 1489 O O . SER A 1 178 ? 3.184 -4.607 17.372 1.00 54.06 178 SER A O 1
ATOM 1491 N N . ASN A 1 179 ? 3.357 -2.901 18.805 1.00 53.59 179 ASN A N 1
ATOM 1492 C CA . ASN A 1 179 ? 2.428 -3.439 19.807 1.00 53.59 179 ASN A CA 1
ATOM 1493 C C . ASN A 1 179 ? 0.975 -3.586 19.314 1.00 53.59 179 ASN A C 1
ATOM 1495 O O . ASN A 1 179 ? 0.152 -4.223 19.971 1.00 53.59 179 ASN A O 1
ATOM 1499 N N . PHE A 1 180 ? 0.629 -2.993 18.175 1.00 63.59 180 PHE A N 1
ATOM 1500 C CA . PHE A 1 180 ? -0.685 -3.077 17.560 1.00 63.59 180 PHE A CA 1
ATOM 1501 C C . PHE A 1 180 ? -0.586 -3.950 16.310 1.00 63.59 180 PHE A C 1
ATOM 1503 O O . PHE A 1 180 ? -0.732 -3.456 15.202 1.00 63.59 180 PHE A O 1
ATOM 1510 N N . ASN A 1 181 ? -0.346 -5.256 16.453 1.00 70.12 181 ASN A N 1
ATOM 1511 C CA . ASN A 1 181 ? -0.418 -6.163 15.306 1.00 70.12 181 ASN A CA 1
ATOM 1512 C C . ASN A 1 181 ? -1.891 -6.345 14.872 1.00 70.12 181 ASN A C 1
ATOM 1514 O O . ASN A 1 181 ? -2.607 -7.234 15.340 1.00 70.12 181 ASN A O 1
ATOM 1518 N N . TYR A 1 182 ? -2.382 -5.437 14.022 1.00 79.38 182 TYR A N 1
ATOM 1519 C CA . TYR A 1 182 ? -3.726 -5.493 13.434 1.00 79.38 182 TYR A CA 1
ATOM 1520 C C . TYR A 1 182 ? -3.797 -6.411 12.209 1.00 79.38 182 TYR A C 1
ATOM 1522 O O . TYR A 1 182 ? -4.902 -6.808 11.842 1.00 79.38 182 TYR A O 1
ATOM 1530 N N . TYR A 1 183 ? -2.662 -6.801 11.622 1.00 85.31 183 TYR A N 1
ATOM 1531 C CA . TYR A 1 183 ? -2.622 -7.684 10.453 1.00 85.31 183 TYR A CA 1
ATOM 1532 C C . TYR A 1 183 ? -3.158 -9.080 10.766 1.00 85.31 183 TYR A C 1
ATOM 1534 O O . TYR A 1 183 ? -3.938 -9.612 9.985 1.00 85.31 183 TYR A O 1
ATOM 1542 N N . ASN A 1 184 ? -2.889 -9.607 11.963 1.00 82.88 184 ASN A N 1
ATOM 1543 C CA . ASN A 1 184 ? -3.432 -10.897 12.414 1.00 82.88 184 ASN A CA 1
ATOM 1544 C C . ASN A 1 184 ? -4.971 -10.924 12.530 1.00 82.88 184 ASN A C 1
ATOM 1546 O O . ASN A 1 184 ? -5.557 -11.983 12.742 1.00 82.88 184 ASN A O 1
ATOM 1550 N N . LYS A 1 185 ? -5.645 -9.768 12.454 1.00 85.19 185 LYS A N 1
ATOM 1551 C CA . LYS A 1 185 ? -7.115 -9.679 12.492 1.00 85.19 185 LYS A CA 1
ATOM 1552 C C . LYS A 1 185 ? -7.741 -9.747 11.096 1.00 85.19 185 LYS A C 1
ATOM 1554 O O . LYS A 1 185 ? -8.956 -9.909 10.990 1.00 85.19 185 LYS A O 1
ATOM 1559 N N . ILE A 1 186 ? -6.934 -9.598 10.048 1.00 88.12 186 ILE A N 1
ATOM 1560 C CA . ILE A 1 186 ? -7.374 -9.577 8.656 1.00 88.12 186 ILE A CA 1
ATOM 1561 C C . ILE A 1 186 ? -7.508 -11.013 8.147 1.00 88.12 186 ILE A C 1
ATOM 1563 O O . ILE A 1 186 ? -6.611 -11.833 8.322 1.00 88.12 186 ILE A O 1
ATOM 1567 N N . LYS A 1 187 ? -8.638 -11.302 7.498 1.00 87.81 187 LYS A N 1
ATOM 1568 C CA . LYS A 1 187 ? -8.891 -12.577 6.822 1.00 87.81 187 LYS A CA 1
ATOM 1569 C C . LYS A 1 187 ? -8.336 -12.518 5.403 1.00 87.81 187 LYS A C 1
ATOM 1571 O O . LYS A 1 187 ? -8.992 -12.013 4.496 1.00 87.81 187 LYS A O 1
ATOM 1576 N N . PHE A 1 188 ? -7.102 -12.979 5.225 1.00 87.94 188 PHE A N 1
ATOM 1577 C CA . PHE A 1 188 ? -6.419 -12.931 3.929 1.00 87.94 188 PHE A CA 1
ATOM 1578 C C . PHE A 1 188 ? -6.951 -13.944 2.910 1.00 87.94 188 PHE A C 1
ATOM 1580 O O . PHE A 1 188 ? -6.548 -13.895 1.754 1.00 87.94 188 PHE A O 1
ATOM 1587 N N . GLU A 1 189 ? -7.861 -14.842 3.293 1.00 85.69 189 GLU A N 1
ATOM 1588 C CA . GLU A 1 189 ? -8.486 -15.804 2.377 1.00 85.69 189 GLU A CA 1
ATOM 1589 C C . GLU A 1 189 ? -9.302 -15.123 1.267 1.00 85.69 189 GLU A C 1
ATOM 1591 O O . GLU A 1 189 ? -9.445 -15.688 0.186 1.00 85.69 189 GLU A O 1
ATOM 1596 N N . ASN A 1 190 ? -9.792 -13.904 1.517 1.00 83.44 190 ASN A N 1
ATOM 1597 C CA . ASN A 1 190 ? -10.589 -13.126 0.564 1.00 83.44 190 ASN A CA 1
ATOM 1598 C C . ASN A 1 190 ? -9.784 -12.017 -0.138 1.00 83.44 190 ASN A C 1
ATOM 1600 O O . ASN A 1 190 ? -10.314 -11.294 -0.980 1.00 83.44 190 ASN A O 1
ATOM 1604 N N . ILE A 1 191 ? -8.507 -11.851 0.213 1.00 88.31 191 ILE A N 1
ATOM 1605 C CA . ILE A 1 191 ? -7.661 -10.778 -0.310 1.00 88.31 191 ILE A CA 1
ATOM 1606 C C . ILE A 1 191 ? -6.774 -11.351 -1.409 1.00 88.31 191 ILE A C 1
ATOM 1608 O O . ILE A 1 191 ? -5.809 -12.063 -1.136 1.00 88.31 191 ILE A O 1
ATOM 1612 N N . ASN A 1 192 ? -7.096 -11.018 -2.660 1.00 91.94 192 ASN A N 1
ATOM 1613 C CA . ASN A 1 192 ? -6.278 -11.376 -3.811 1.00 91.94 192 ASN A CA 1
ATOM 1614 C C . ASN A 1 192 ? -5.377 -10.203 -4.205 1.00 91.94 192 ASN A C 1
ATOM 1616 O O . ASN A 1 192 ? -5.867 -9.184 -4.690 1.00 91.94 192 ASN A O 1
ATOM 1620 N N . ILE A 1 193 ? -4.068 -10.351 -4.002 1.00 94.88 193 ILE A N 1
ATOM 1621 C CA . ILE A 1 193 ? -3.083 -9.351 -4.417 1.00 94.88 193 ILE A CA 1
ATOM 1622 C C . ILE A 1 193 ? -2.324 -9.877 -5.631 1.00 94.88 193 ILE A C 1
ATOM 1624 O O . ILE A 1 193 ? -1.586 -10.866 -5.553 1.00 94.88 193 ILE A O 1
ATOM 1628 N N . ASN A 1 194 ? -2.507 -9.184 -6.748 1.00 94.62 194 ASN A N 1
ATOM 1629 C CA . ASN A 1 194 ? -1.679 -9.337 -7.923 1.00 94.62 194 ASN A CA 1
ATOM 1630 C C . ASN A 1 194 ? -0.347 -8.620 -7.696 1.00 94.62 194 ASN A C 1
ATOM 1632 O O . ASN A 1 194 ? -0.296 -7.503 -7.182 1.00 94.62 194 ASN A O 1
ATOM 1636 N N . GLU A 1 195 ? 0.736 -9.300 -8.048 1.00 94.62 195 GLU A N 1
ATOM 1637 C CA . GLU A 1 195 ? 2.106 -8.826 -7.893 1.00 94.62 195 GLU A CA 1
ATOM 1638 C C . GLU A 1 195 ? 2.817 -9.049 -9.221 1.00 94.62 195 GLU A C 1
ATOM 1640 O O . GLU A 1 195 ? 2.936 -10.189 -9.683 1.00 94.62 195 GLU A O 1
ATOM 1645 N N . VAL A 1 196 ? 3.285 -7.958 -9.822 1.00 93.81 196 VAL A N 1
ATOM 1646 C CA . VAL A 1 196 ? 3.906 -7.960 -11.145 1.00 93.81 196 VAL A CA 1
ATOM 1647 C C . VAL A 1 196 ? 5.189 -7.144 -11.099 1.00 93.81 196 VAL A C 1
ATOM 1649 O O . VAL A 1 196 ? 5.183 -5.983 -10.698 1.00 93.81 196 VAL A O 1
ATOM 1652 N N . GLU A 1 197 ? 6.300 -7.720 -11.554 1.00 94.50 197 GLU A N 1
ATOM 1653 C CA . GLU A 1 197 ? 7.467 -6.911 -11.905 1.00 94.50 197 GLU A CA 1
ATOM 1654 C C . GLU A 1 197 ? 7.189 -6.220 -13.242 1.00 94.50 197 GLU A C 1
ATOM 1656 O O . GLU A 1 197 ? 7.052 -6.880 -14.273 1.00 94.50 197 GLU A O 1
ATOM 1661 N N . LEU A 1 198 ? 7.098 -4.889 -13.235 1.00 89.56 198 LEU A N 1
ATOM 1662 C CA . LEU A 1 198 ? 6.927 -4.119 -14.463 1.00 89.56 198 LEU A CA 1
ATOM 1663 C C . LEU A 1 198 ? 8.226 -4.140 -15.265 1.00 89.56 198 LEU A C 1
ATOM 1665 O O . LEU A 1 198 ? 8.244 -4.503 -16.443 1.00 89.56 198 LEU A O 1
ATOM 1669 N N . ILE A 1 199 ? 9.330 -3.740 -14.635 1.00 87.81 199 ILE A N 1
ATOM 1670 C CA . ILE A 1 199 ? 10.638 -3.690 -15.284 1.00 87.81 199 ILE A CA 1
ATOM 1671 C C . ILE A 1 199 ? 11.777 -3.716 -14.258 1.00 87.81 199 ILE A C 1
ATOM 1673 O O . ILE A 1 199 ? 11.652 -3.192 -13.148 1.00 87.81 199 ILE A O 1
ATOM 1677 N N . SER A 1 200 ? 12.919 -4.255 -14.683 1.00 89.31 200 SER A N 1
ATOM 1678 C CA . SER A 1 200 ? 14.222 -4.015 -14.067 1.00 89.31 200 SER A CA 1
ATOM 1679 C C . SER A 1 200 ? 15.083 -3.200 -15.026 1.00 89.31 200 SER A C 1
ATOM 1681 O O . SER A 1 200 ? 15.367 -3.624 -16.148 1.00 89.31 200 SER A O 1
ATOM 1683 N N . LEU A 1 201 ? 15.502 -2.025 -14.578 1.00 82.44 201 LEU A N 1
ATOM 1684 C CA . LEU A 1 201 ? 16.371 -1.120 -15.315 1.00 82.44 201 LEU A CA 1
ATOM 1685 C C . LEU A 1 201 ? 17.833 -1.547 -15.150 1.00 82.44 201 LEU A C 1
ATOM 1687 O O . LEU A 1 201 ? 18.232 -2.075 -14.112 1.00 82.44 201 LEU A O 1
ATOM 1691 N N . SER A 1 202 ? 18.650 -1.332 -16.178 1.00 81.31 202 SER A N 1
ATOM 1692 C CA . SER A 1 202 ? 20.105 -1.445 -16.049 1.00 81.31 202 SER A CA 1
ATOM 1693 C C . SER A 1 202 ? 20.699 -0.156 -15.489 1.00 81.31 202 SER A C 1
ATOM 1695 O O . SER A 1 202 ? 20.100 0.909 -15.596 1.00 81.31 202 SER A O 1
ATOM 1697 N N . ASN A 1 203 ? 21.913 -0.245 -14.939 1.00 74.50 203 ASN A N 1
ATOM 1698 C CA . ASN A 1 203 ? 22.648 0.926 -14.443 1.00 74.50 203 ASN A CA 1
ATOM 1699 C C . ASN A 1 203 ? 22.846 1.998 -15.529 1.00 74.50 203 ASN A C 1
ATOM 1701 O O . ASN A 1 203 ? 22.734 3.186 -15.243 1.00 74.50 203 ASN A O 1
ATOM 1705 N N . ASP A 1 204 ? 23.089 1.563 -16.767 1.00 80.69 204 ASP A N 1
ATOM 1706 C CA . ASP A 1 204 ? 23.080 2.415 -17.953 1.00 80.69 204 ASP A CA 1
ATOM 1707 C C . ASP A 1 204 ? 21.757 2.189 -18.691 1.00 80.69 204 ASP A C 1
ATOM 1709 O O . ASP A 1 204 ? 21.616 1.238 -19.467 1.00 80.69 204 ASP A O 1
ATOM 1713 N N . ILE A 1 205 ? 20.755 3.012 -18.378 1.00 78.12 205 ILE A N 1
ATOM 1714 C CA . ILE A 1 205 ? 19.429 2.942 -19.002 1.00 78.12 205 ILE A CA 1
ATOM 1715 C C . ILE A 1 205 ? 19.549 3.399 -20.455 1.00 78.12 205 ILE A C 1
ATOM 1717 O O . ILE A 1 205 ? 20.002 4.510 -20.728 1.00 78.12 205 ILE A O 1
ATOM 1721 N N . LYS A 1 206 ? 19.125 2.545 -21.388 1.00 83.12 206 LYS A N 1
ATOM 1722 C CA . LYS A 1 206 ? 19.013 2.896 -22.811 1.00 83.12 206 LYS A CA 1
ATOM 1723 C C . LYS A 1 206 ? 17.629 3.455 -23.130 1.00 83.12 206 LYS A C 1
ATOM 1725 O O . LYS A 1 206 ? 16.661 3.111 -22.454 1.00 83.12 206 LYS A O 1
ATOM 1730 N N . ASP A 1 207 ? 17.524 4.220 -24.216 1.00 81.38 207 ASP A N 1
ATOM 1731 C CA . ASP A 1 207 ? 16.258 4.811 -24.676 1.00 81.38 207 ASP A CA 1
ATOM 1732 C C . ASP A 1 207 ? 15.138 3.770 -24.833 1.00 81.38 207 ASP A C 1
ATOM 1734 O O . ASP A 1 207 ? 14.008 4.018 -24.426 1.00 81.38 207 ASP A O 1
ATOM 1738 N N . ASP A 1 208 ? 15.440 2.569 -25.334 1.00 86.19 208 ASP A N 1
ATOM 1739 C CA . ASP A 1 208 ? 14.435 1.507 -25.485 1.00 86.19 208 ASP A CA 1
ATOM 1740 C C . ASP A 1 208 ? 13.891 1.009 -24.137 1.00 86.19 208 ASP A C 1
ATOM 1742 O O . ASP A 1 208 ? 12.687 0.807 -23.991 1.00 86.19 208 ASP A O 1
ATOM 1746 N N . GLN A 1 209 ? 14.757 0.847 -23.128 1.00 79.62 209 GLN A N 1
ATOM 1747 C CA . GLN A 1 209 ? 14.332 0.459 -21.777 1.00 79.62 209 GLN A CA 1
ATOM 1748 C C . GLN A 1 209 ? 13.548 1.579 -21.099 1.00 79.62 209 GLN A C 1
ATOM 1750 O O . GLN A 1 209 ? 12.589 1.311 -20.379 1.00 79.62 209 GLN A O 1
ATOM 1755 N N . TRP A 1 210 ? 13.945 2.829 -21.338 1.00 79.50 210 TRP A N 1
ATOM 1756 C CA . TRP A 1 210 ? 13.203 3.991 -20.875 1.00 79.50 210 TRP A CA 1
ATOM 1757 C C . TRP A 1 210 ? 11.798 4.033 -21.478 1.00 79.50 210 TRP A C 1
ATOM 1759 O O . TRP A 1 210 ? 10.815 4.166 -20.754 1.00 79.50 210 TRP A O 1
ATOM 1769 N N . ASN A 1 211 ? 11.690 3.867 -22.794 1.00 82.19 211 ASN A N 1
ATOM 1770 C CA . ASN A 1 211 ? 10.411 3.872 -23.494 1.00 82.19 211 ASN A CA 1
ATOM 1771 C C . ASN A 1 211 ? 9.521 2.701 -23.054 1.00 82.19 211 ASN A C 1
ATOM 1773 O O . ASN A 1 211 ? 8.326 2.898 -22.851 1.00 82.19 211 ASN A O 1
ATOM 1777 N N . ASP A 1 212 ? 10.084 1.506 -22.847 1.00 85.75 212 ASP A N 1
ATOM 1778 C CA . ASP A 1 212 ? 9.350 0.363 -22.286 1.00 85.75 212 ASP A CA 1
ATOM 1779 C C . ASP A 1 212 ? 8.837 0.657 -20.870 1.00 85.75 212 ASP A C 1
ATOM 1781 O O . ASP A 1 212 ? 7.665 0.421 -20.573 1.00 85.75 212 ASP A O 1
ATOM 1785 N N . PHE A 1 213 ? 9.675 1.242 -20.009 1.00 82.00 213 PHE A N 1
ATOM 1786 C CA . PHE A 1 213 ? 9.260 1.669 -18.675 1.00 82.00 213 PHE A CA 1
ATOM 1787 C C . PHE A 1 213 ? 8.089 2.656 -18.732 1.00 82.00 213 PHE A C 1
ATOM 1789 O O . PHE A 1 213 ? 7.062 2.417 -18.094 1.00 82.00 213 PHE A O 1
ATOM 1796 N N . ILE A 1 214 ? 8.213 3.724 -19.528 1.00 80.00 214 ILE A N 1
ATOM 1797 C CA . ILE A 1 214 ? 7.151 4.720 -19.704 1.00 80.00 214 ILE A CA 1
ATOM 1798 C C . ILE A 1 214 ? 5.873 4.044 -20.203 1.00 80.00 214 ILE A C 1
ATOM 1800 O O . ILE A 1 214 ? 4.821 4.231 -19.601 1.00 80.00 214 ILE A O 1
ATOM 1804 N N . ASN A 1 215 ? 5.955 3.194 -21.227 1.00 81.94 215 ASN A N 1
ATOM 1805 C CA . ASN A 1 215 ? 4.794 2.483 -21.762 1.00 81.94 215 ASN A CA 1
ATOM 1806 C C . ASN A 1 215 ? 4.116 1.591 -20.714 1.00 81.94 215 ASN A C 1
ATOM 1808 O O . ASN A 1 215 ? 2.890 1.571 -20.621 1.00 81.94 215 ASN A O 1
ATOM 1812 N N . LYS A 1 216 ? 4.882 0.857 -19.905 1.00 85.31 216 LYS A N 1
ATOM 1813 C CA . LYS A 1 216 ? 4.326 -0.009 -18.856 1.00 85.31 216 LYS A CA 1
ATOM 1814 C C . LYS A 1 216 ? 3.630 0.785 -17.767 1.00 85.31 216 LYS A C 1
ATOM 1816 O O . LYS A 1 216 ? 2.514 0.442 -17.397 1.00 85.31 216 LYS A O 1
ATOM 1821 N N . VAL A 1 217 ? 4.261 1.858 -17.300 1.00 80.69 217 VAL A N 1
ATOM 1822 C CA . VAL A 1 217 ? 3.680 2.761 -16.303 1.00 80.69 217 VAL A CA 1
ATOM 1823 C C . VAL A 1 217 ? 2.425 3.447 -16.844 1.00 80.69 217 VAL A C 1
ATOM 1825 O O . VAL A 1 217 ? 1.437 3.560 -16.125 1.00 80.69 217 VAL A O 1
ATOM 1828 N N . HIS A 1 218 ? 2.432 3.839 -18.120 1.00 76.19 218 HIS A N 1
ATOM 1829 C CA . HIS A 1 218 ? 1.272 4.412 -18.800 1.00 76.19 218 HIS A CA 1
ATOM 1830 C C . HIS A 1 218 ? 0.090 3.439 -18.887 1.00 76.19 218 HIS A C 1
ATOM 1832 O O . HIS A 1 218 ? -1.062 3.829 -18.751 1.00 76.19 218 HIS A O 1
ATOM 1838 N N . ASN A 1 219 ? 0.363 2.156 -19.099 1.00 82.56 219 ASN A N 1
ATOM 1839 C CA . ASN A 1 219 ? -0.690 1.154 -19.227 1.00 82.56 219 ASN A CA 1
ATOM 1840 C C . ASN A 1 219 ? -1.277 0.701 -17.879 1.00 82.56 219 ASN A C 1
ATOM 1842 O O . ASN A 1 219 ? -2.198 -0.121 -17.870 1.00 82.56 219 ASN A O 1
ATOM 1846 N N . ILE A 1 220 ? -0.787 1.225 -16.749 1.00 84.38 220 ILE A N 1
ATOM 1847 C CA . ILE A 1 220 ? -1.426 1.010 -15.450 1.00 84.38 220 ILE A CA 1
ATOM 1848 C C . ILE A 1 220 ? -2.751 1.771 -15.436 1.00 84.38 220 ILE A C 1
ATOM 1850 O O . ILE A 1 220 ? -2.789 2.998 -15.514 1.00 84.38 220 ILE A O 1
ATOM 1854 N N . LYS A 1 221 ? -3.849 1.035 -15.280 1.00 87.12 221 LYS A N 1
ATOM 1855 C CA . LYS A 1 221 ? -5.167 1.626 -15.048 1.00 87.12 221 LYS A CA 1
ATOM 1856 C C . LYS A 1 221 ? -5.262 2.028 -13.587 1.00 87.12 221 LYS A C 1
ATOM 1858 O O . LYS A 1 221 ? -5.353 1.164 -12.720 1.00 87.12 221 LYS A O 1
ATOM 1863 N N . TRP A 1 222 ? -5.187 3.321 -13.299 1.00 82.44 222 TRP A N 1
ATOM 1864 C CA . TRP A 1 222 ? -5.237 3.839 -11.928 1.00 82.44 222 TRP A CA 1
ATOM 1865 C C . TRP A 1 222 ? -6.670 4.015 -11.432 1.00 82.44 222 TRP A C 1
ATOM 1867 O O . TRP A 1 222 ? -6.984 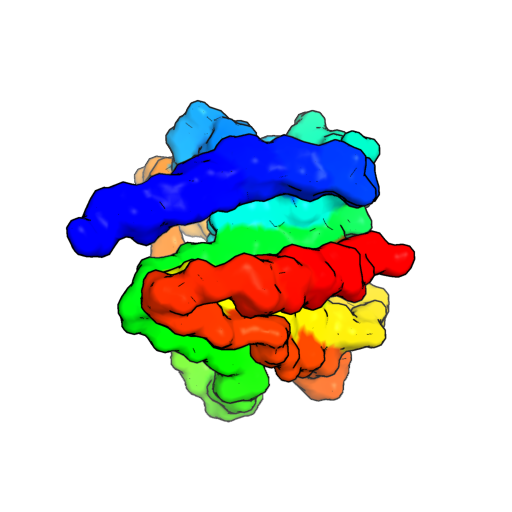3.622 -10.305 1.00 82.44 222 TRP A O 1
ATOM 1877 N N . ASP A 1 223 ? -7.546 4.505 -12.299 1.00 73.69 223 ASP A N 1
ATOM 1878 C CA . ASP A 1 223 ? -8.982 4.595 -12.077 1.00 73.69 223 ASP A CA 1
ATOM 1879 C C . ASP A 1 223 ? -9.635 3.212 -11.888 1.00 73.69 223 ASP A C 1
ATOM 1881 O O . ASP A 1 223 ? -9.036 2.161 -12.150 1.00 73.69 223 ASP A O 1
ATOM 1885 N N . LYS A 1 224 ? -10.833 3.217 -11.299 1.00 59.25 224 LYS A N 1
ATOM 1886 C CA . LYS A 1 224 ? -11.637 2.013 -11.045 1.00 59.25 224 LYS A CA 1
ATOM 1887 C C . LYS A 1 224 ? -12.593 1.743 -12.195 1.00 59.25 224 LYS A C 1
ATOM 1889 O O . LYS A 1 224 ? -13.210 2.718 -12.670 1.00 59.25 224 LYS A O 1
#

Nearest PDB structures (foldseek):
  6c8z-assembly1_A-2  TM=2.549E-01  e=6.939E+00  Methanosarcinales

Mean predicted aligned error: 8.44 Å

Solvent-accessible surface area (backbone atoms only — not comparable to full-atom values): 12864 Å² total; per-residue (Å²): 125,79,69,58,61,56,49,53,51,54,45,46,51,62,47,40,57,47,48,44,40,72,74,65,66,31,41,71,41,47,52,60,61,76,24,77,76,69,38,87,40,53,49,49,48,66,53,33,46,67,40,62,66,55,60,29,37,34,27,40,70,85,56,72,66,83,66,14,48,96,62,45,52,84,56,53,86,35,42,36,19,32,36,39,77,49,57,70,88,51,80,82,82,60,68,67,63,50,51,53,36,40,76,72,69,47,85,70,55,73,68,54,45,32,52,53,20,44,37,72,59,32,31,28,31,44,39,28,23,86,42,45,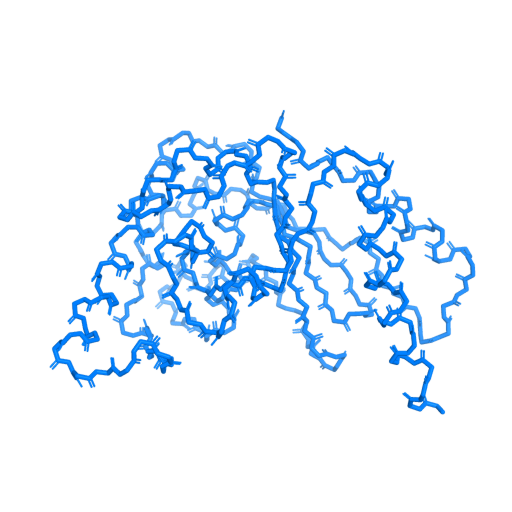36,35,39,38,34,52,51,87,75,48,68,66,60,52,54,48,51,56,50,50,27,50,51,52,54,50,52,51,52,53,49,30,63,74,69,70,47,61,80,69,56,86,73,88,55,77,88,60,71,61,66,74,75,57,74,62,93,78,60,46,70,49,78,42,76,76,49,73,58,56,98,78,70,46,72,67,59,50,52,51,50,51,53,55,63,65,68,57,76,54,74,132